Protein AF-A0A956HU90-F1 (afdb_monomer_lite)

Foldseek 3Di:
DVVVVLVQQLVLVCQFFVLCNDDDPQLSVLLVVLLVVLVVCLPPPDDFDDDDFDDFVKWKKWKWKWKFFQPPFTFIAIFIAMKIKDWAAAPDADWDQDPQAIDHCQLDPQRHVVSVCVVCVVLAPAAFATKIKIAGHDDSHAGAGQWMKIFTPRDPPDQAGQWIKIFGAARRSRTQDIFIGRGQPRWDWAQQCGDNGNPDDSRWTKTWHFDADPVRRHTAKTKIFTHNDGVDDGRMIMIMGIDTDRDNTDHDSSNSSLLSSLVRLLLCVLVVHDDDPVSVVSVVSNLPSPDGPGGSVDDPVPPPDPPPPPDPPVVVVVVVVND

Secondary structure (DSSP, 8-state):
-HHHHHHHHHHHHHHHSTT-----HHHHHHHHHHHHHHHHHTT----PPP------SSEEEEEEEEEEE-SSS-EEEEEEEEEEEEEPPSSS---EEETTEEE-GGGSS--SHHHHHHHTTTT--S---EEEEEE--BBTTB---SEEEEEEESSSS-SS-SEEEEEEB-TT--B---EEESSTT--EEEE--S-SSTT--TTSEEEEEEEEPTTSSSEEEEEEEEESSTTPPPSEEEEEEEEEES--TT--HHHHHHHHHHHHHHHHHHTT----HHHHHHHHHHHHHS--SS-TTS-TTTS--S-TTS---TTHHHHHH--

Radius of gyration: 20.09 Å; chains: 1; bounding box: 50×45×54 Å

pLDDT: mean 85.44, std 17.42, range [30.81, 98.75]

Structure (mmCIF, N/CA/C/O backbone):
data_AF-A0A956HU90-F1
#
_entry.id   AF-A0A956HU90-F1
#
loop_
_atom_site.group_PDB
_atom_site.id
_atom_site.type_symbol
_atom_site.label_atom_id
_atom_site.label_alt_id
_atom_site.label_comp_id
_atom_site.label_asym_id
_atom_site.label_entity_id
_atom_site.label_seq_id
_atom_site.pdbx_PDB_ins_code
_atom_site.Cartn_x
_atom_site.Cartn_y
_atom_site.Cartn_z
_atom_site.occupancy
_atom_site.B_iso_or_equiv
_atom_site.auth_seq_id
_atom_site.auth_comp_id
_atom_site.auth_asym_id
_atom_site.auth_atom_id
_atom_site.pdbx_PDB_model_num
ATOM 1 N N . MET A 1 1 ? -0.646 22.280 -27.143 1.00 51.09 1 MET A N 1
ATOM 2 C CA . MET A 1 1 ? 0.261 21.115 -27.011 1.00 51.09 1 MET A CA 1
ATOM 3 C C . MET A 1 1 ? 0.150 20.433 -25.645 1.00 51.09 1 MET A C 1
ATOM 5 O O . MET A 1 1 ? 0.162 19.216 -25.616 1.00 51.09 1 MET A O 1
ATOM 9 N N . ILE A 1 2 ? -0.068 21.176 -24.552 1.00 53.09 2 ILE A N 1
ATOM 10 C CA . ILE A 1 2 ? -0.151 20.663 -23.165 1.00 53.09 2 ILE A CA 1
ATOM 11 C C . ILE A 1 2 ? -1.232 19.575 -22.912 1.00 53.09 2 ILE A C 1
ATOM 13 O O . ILE A 1 2 ? -0.913 18.595 -22.243 1.00 53.09 2 ILE A O 1
ATOM 17 N N . PRO A 1 3 ? -2.464 19.640 -23.470 1.00 62.38 3 PRO A N 1
ATOM 18 C CA . PRO A 1 3 ? -3.511 18.658 -23.139 1.00 62.38 3 PRO A CA 1
ATOM 19 C C . PRO A 1 3 ? -3.206 17.224 -23.596 1.00 62.38 3 PRO A C 1
ATOM 21 O O . PRO A 1 3 ? -3.572 16.271 -22.920 1.00 62.38 3 PRO A O 1
ATOM 24 N N . ARG A 1 4 ? -2.502 17.061 -24.728 1.00 63.72 4 ARG A N 1
ATOM 25 C CA . ARG A 1 4 ? -2.156 15.734 -25.268 1.00 63.72 4 ARG A CA 1
ATOM 26 C C . ARG A 1 4 ? -1.119 15.008 -24.408 1.00 63.72 4 ARG A C 1
ATOM 28 O O . ARG A 1 4 ? -1.148 13.787 -24.343 1.00 63.72 4 ARG A O 1
ATOM 35 N N . ASN A 1 5 ? -0.241 15.754 -23.739 1.00 76.12 5 ASN A N 1
ATOM 36 C CA . ASN A 1 5 ? 0.813 15.174 -22.909 1.00 76.12 5 ASN A CA 1
ATOM 37 C C . ASN A 1 5 ? 0.267 14.696 -21.557 1.00 76.12 5 ASN A C 1
ATOM 39 O O . ASN A 1 5 ? 0.677 13.641 -21.088 1.00 76.12 5 ASN A O 1
ATOM 43 N N . ARG A 1 6 ? -0.695 15.424 -20.964 1.00 81.94 6 ARG A N 1
ATOM 44 C CA . ARG A 1 6 ? -1.363 14.997 -19.721 1.00 81.94 6 ARG A CA 1
ATOM 45 C C . ARG A 1 6 ? -2.183 13.727 -19.914 1.00 81.94 6 ARG A C 1
ATOM 47 O O . ARG A 1 6 ? -2.087 12.821 -19.098 1.00 81.94 6 ARG A O 1
ATOM 54 N N . GLU A 1 7 ? -2.929 13.640 -21.013 1.00 83.88 7 GLU A N 1
ATOM 55 C CA . GLU A 1 7 ? -3.696 12.435 -21.341 1.00 83.88 7 GLU A CA 1
ATOM 56 C C . GLU A 1 7 ? -2.779 11.220 -21.537 1.00 83.88 7 GLU A C 1
ATOM 58 O O . GLU A 1 7 ? -3.018 10.166 -20.956 1.00 83.88 7 GLU A O 1
ATOM 63 N N . ALA A 1 8 ? -1.681 11.377 -22.285 1.00 83.00 8 ALA A N 1
ATOM 64 C CA . ALA A 1 8 ? -0.712 10.300 -22.482 1.00 83.00 8 ALA A CA 1
ATOM 65 C C . ALA A 1 8 ? -0.064 9.839 -21.163 1.00 83.00 8 ALA A C 1
ATOM 67 O O . ALA A 1 8 ? 0.135 8.643 -20.964 1.00 83.00 8 ALA A O 1
ATOM 68 N N . LEU A 1 9 ? 0.237 10.770 -20.251 1.00 85.44 9 LEU A N 1
ATOM 69 C CA . LEU A 1 9 ? 0.799 10.443 -18.940 1.00 85.44 9 LEU A CA 1
ATOM 70 C C . LEU A 1 9 ? -0.217 9.750 -18.021 1.00 85.44 9 LEU A C 1
ATOM 72 O O . LEU A 1 9 ? 0.130 8.793 -17.334 1.00 85.44 9 LEU A O 1
ATOM 76 N N . SER A 1 10 ? -1.474 10.194 -18.045 1.00 87.56 10 SER A N 1
ATOM 77 C CA . SER A 1 10 ? -2.569 9.533 -17.331 1.00 87.56 10 SER A CA 1
ATOM 78 C C . SER A 1 10 ? -2.752 8.095 -17.813 1.00 87.56 10 SER A C 1
ATOM 80 O O . SER A 1 10 ? -2.766 7.165 -17.009 1.00 87.56 10 SER A O 1
ATOM 82 N N . GLN A 1 11 ? -2.780 7.887 -19.134 1.00 87.06 11 GLN A N 1
ATOM 83 C CA . GLN A 1 11 ? -2.861 6.555 -19.735 1.00 87.06 11 GLN A CA 1
ATOM 84 C C . GLN A 1 11 ? -1.663 5.674 -19.366 1.00 87.06 11 GLN A C 1
ATOM 86 O O . GLN A 1 11 ? -1.855 4.497 -19.061 1.00 87.06 11 GLN A O 1
ATOM 91 N N . LEU A 1 12 ? -0.448 6.235 -19.351 1.00 90.00 12 LEU A N 1
ATOM 92 C CA . LEU A 1 12 ? 0.758 5.541 -18.897 1.00 90.00 12 LEU A CA 1
ATOM 93 C C . LEU A 1 12 ? 0.590 5.058 -17.455 1.00 90.00 12 LEU A C 1
ATOM 95 O O . LEU A 1 12 ? 0.725 3.867 -17.190 1.00 90.00 12 LEU A O 1
ATOM 99 N N . LEU A 1 13 ? 0.252 5.952 -16.523 1.00 87.81 13 LEU A N 1
ATOM 100 C CA . LEU A 1 13 ? 0.126 5.586 -15.113 1.00 87.81 13 LEU A CA 1
ATOM 101 C C . LEU A 1 13 ? -1.021 4.598 -14.876 1.00 87.81 13 LEU A C 1
ATOM 103 O O . LEU A 1 13 ? -0.851 3.658 -14.106 1.00 87.81 13 LEU A O 1
ATOM 107 N N . ALA A 1 14 ? -2.145 4.744 -15.579 1.00 88.75 14 ALA A N 1
ATOM 108 C CA . ALA A 1 14 ? -3.257 3.802 -15.504 1.00 88.75 14 ALA A CA 1
ATOM 109 C C . ALA A 1 14 ? -2.899 2.413 -16.064 1.00 88.75 14 ALA A C 1
ATOM 111 O O . ALA A 1 14 ? -3.436 1.410 -15.603 1.00 88.75 14 ALA A O 1
ATOM 112 N N . ARG A 1 15 ? -1.991 2.309 -17.043 1.00 86.94 15 ARG A N 1
ATOM 113 C CA . ARG A 1 15 ? -1.480 1.011 -17.522 1.00 86.94 15 ARG A CA 1
ATOM 114 C C . ARG A 1 15 ? -0.494 0.388 -16.540 1.00 86.94 15 ARG A C 1
ATOM 116 O O . ARG A 1 15 ? -0.579 -0.814 -16.280 1.00 86.94 15 ARG A O 1
ATOM 123 N N . THR A 1 16 ? 0.404 1.198 -15.985 1.00 85.31 16 THR A N 1
ATOM 124 C CA . THR A 1 16 ? 1.402 0.762 -15.000 1.00 85.31 16 THR A CA 1
ATOM 125 C C . THR A 1 16 ? 0.746 0.323 -13.689 1.00 85.31 16 THR A C 1
ATOM 127 O O . THR A 1 16 ? 1.132 -0.700 -13.116 1.00 85.31 16 THR A O 1
ATOM 130 N N . PHE A 1 17 ? -0.291 1.050 -13.263 1.00 88.94 17 PHE A N 1
ATOM 131 C CA . PHE A 1 17 ? -1.094 0.820 -12.061 1.00 88.94 17 PHE A CA 1
ATOM 132 C C . PHE A 1 17 ? -2.575 0.627 -12.449 1.00 88.94 17 PHE A C 1
ATOM 134 O O . PHE A 1 17 ? -3.381 1.552 -12.332 1.00 88.94 17 PHE A O 1
ATOM 141 N N . PRO A 1 18 ? -2.971 -0.580 -12.912 1.00 84.44 18 PRO A N 1
ATOM 142 C CA . PRO A 1 18 ? -4.294 -0.852 -13.497 1.00 84.44 18 PRO A CA 1
ATOM 143 C C . PRO A 1 18 ? -5.496 -0.583 -12.591 1.00 84.44 18 PRO A C 1
ATOM 145 O O . PRO A 1 18 ? -6.632 -0.502 -13.072 1.00 84.44 18 PRO A O 1
ATOM 148 N N . HIS A 1 19 ? -5.264 -0.487 -11.283 1.00 81.69 19 HIS A N 1
ATOM 149 C CA . HIS A 1 19 ? -6.297 -0.179 -10.305 1.00 81.69 19 HIS A CA 1
ATOM 150 C C . HIS A 1 19 ? -6.612 1.329 -10.233 1.00 81.69 19 HIS A C 1
ATOM 152 O O . HIS A 1 19 ? -7.697 1.728 -9.809 1.00 81.69 19 HIS A O 1
ATOM 158 N N . SER A 1 20 ? -5.733 2.173 -10.777 1.00 81.00 20 SER A N 1
ATOM 159 C CA . SER A 1 20 ? -5.842 3.630 -10.798 1.00 81.00 20 SER A CA 1
ATOM 160 C C . SER A 1 20 ? -6.328 4.194 -12.125 1.00 81.00 20 SER A C 1
ATOM 162 O O . SER A 1 20 ? -5.597 4.851 -12.854 1.00 81.00 20 SER A O 1
ATOM 164 N N . ARG A 1 21 ? -7.615 3.982 -12.425 1.00 74.06 21 ARG A N 1
ATOM 165 C CA . ARG A 1 21 ? -8.221 4.432 -13.696 1.00 74.06 21 ARG A CA 1
ATOM 166 C C . ARG A 1 21 ? -8.426 5.944 -13.815 1.00 74.06 21 ARG A C 1
ATOM 168 O O . ARG A 1 21 ? -8.383 6.476 -14.916 1.00 74.06 21 ARG A O 1
ATOM 175 N N . GLU A 1 22 ? -8.661 6.615 -12.694 1.00 80.94 22 GLU A N 1
ATOM 176 C CA . GLU A 1 22 ? -8.866 8.066 -12.630 1.00 80.94 22 GLU A CA 1
ATOM 177 C C . GLU A 1 22 ? -7.707 8.705 -11.871 1.00 80.94 22 GLU A C 1
ATOM 179 O O . GLU A 1 22 ? -7.591 8.526 -10.658 1.00 80.94 22 GLU A O 1
ATOM 184 N N . ILE A 1 23 ? -6.821 9.387 -12.590 1.00 84.38 23 ILE A N 1
ATOM 185 C CA . ILE A 1 23 ? -5.666 10.076 -12.014 1.00 84.38 23 ILE A CA 1
ATOM 186 C C . ILE A 1 23 ? -5.907 11.566 -12.192 1.00 84.38 23 ILE A C 1
ATOM 188 O O . ILE A 1 23 ? -6.100 12.037 -13.316 1.00 84.38 23 ILE A O 1
ATOM 192 N N . ASP A 1 24 ? -5.959 12.298 -11.083 1.00 86.25 24 ASP A N 1
ATOM 193 C CA . ASP A 1 24 ? -6.233 13.725 -11.125 1.00 86.25 24 ASP A CA 1
ATOM 194 C C . ASP A 1 24 ? -5.038 14.523 -11.671 1.00 86.25 24 ASP A C 1
ATOM 196 O O . ASP A 1 24 ? -3.895 14.062 -11.741 1.00 86.25 24 ASP A O 1
ATOM 200 N N . GLY A 1 25 ? -5.319 15.752 -12.109 1.00 85.81 25 GLY A N 1
ATOM 201 C CA . GLY A 1 25 ? -4.316 16.606 -12.737 1.00 85.81 25 GLY A CA 1
ATOM 202 C C . GLY A 1 25 ? -3.156 16.982 -11.815 1.00 85.81 25 GLY A C 1
ATOM 203 O O . GLY A 1 25 ? -2.050 17.172 -12.313 1.00 85.81 25 GLY A O 1
ATOM 204 N N . ALA A 1 26 ? -3.383 17.067 -10.503 1.00 86.12 26 ALA A N 1
ATOM 205 C CA . ALA A 1 26 ? -2.350 17.447 -9.550 1.00 86.12 26 ALA A CA 1
ATOM 206 C C . ALA A 1 26 ? -1.395 16.278 -9.269 1.00 86.12 26 ALA A C 1
ATOM 208 O O . ALA A 1 26 ? -0.183 16.492 -9.235 1.00 86.12 26 ALA A O 1
ATOM 209 N N . THR A 1 27 ? -1.898 15.040 -9.205 1.00 85.38 27 THR A N 1
ATOM 210 C CA . THR A 1 27 ? -1.049 13.841 -9.204 1.00 85.38 27 THR A CA 1
ATOM 211 C C . THR A 1 27 ? -0.166 13.770 -10.446 1.00 85.38 27 THR A C 1
ATOM 213 O O . THR A 1 27 ? 1.027 13.483 -10.335 1.00 85.38 27 THR A O 1
ATOM 216 N N . LEU A 1 28 ? -0.721 14.066 -11.628 1.00 87.75 28 LEU A N 1
ATOM 217 C CA . LEU A 1 28 ? 0.051 14.091 -12.875 1.00 87.75 28 LEU A CA 1
ATOM 218 C C . LEU A 1 28 ? 1.142 15.162 -12.856 1.00 87.75 28 LEU A C 1
ATOM 220 O O . LEU A 1 28 ? 2.275 14.877 -13.237 1.00 87.75 28 LEU A O 1
ATOM 224 N N . ASP A 1 29 ? 0.814 16.374 -12.410 1.00 86.62 29 ASP A N 1
ATOM 225 C CA . ASP A 1 29 ? 1.778 17.473 -12.325 1.00 86.62 29 ASP A CA 1
ATOM 226 C C . ASP A 1 29 ? 2.905 17.136 -11.336 1.00 86.62 29 ASP A C 1
ATOM 228 O O . ASP A 1 29 ? 4.080 17.229 -11.688 1.00 86.62 29 ASP A O 1
ATOM 232 N N . ALA A 1 30 ? 2.565 16.611 -10.155 1.00 85.75 30 ALA A N 1
ATOM 233 C CA . ALA A 1 30 ? 3.549 16.156 -9.179 1.00 85.75 30 ALA A CA 1
ATOM 234 C C . ALA A 1 30 ? 4.439 15.027 -9.730 1.00 85.75 30 ALA A C 1
ATOM 236 O O . ALA A 1 30 ? 5.642 15.010 -9.475 1.00 85.75 30 ALA A O 1
ATOM 237 N N . PHE A 1 31 ? 3.880 14.093 -10.508 1.00 87.00 31 PHE A N 1
ATOM 238 C CA . PHE A 1 31 ? 4.661 13.037 -11.152 1.00 87.00 31 PHE A CA 1
ATOM 239 C C . PHE A 1 31 ? 5.672 13.607 -12.155 1.00 87.00 31 PHE A C 1
ATOM 241 O O . PHE A 1 31 ? 6.827 13.181 -12.166 1.00 87.00 31 PHE A O 1
ATOM 248 N N . VAL A 1 32 ? 5.269 14.585 -12.974 1.00 86.88 32 VAL A N 1
ATOM 249 C CA . VAL A 1 32 ? 6.180 15.274 -13.906 1.00 86.88 32 VAL A CA 1
ATOM 250 C C . VAL A 1 32 ? 7.291 15.987 -13.143 1.00 86.88 32 VAL A C 1
ATOM 252 O O . VAL A 1 32 ? 8.461 15.816 -13.485 1.00 86.88 32 VAL A O 1
ATOM 255 N N . ASP A 1 33 ? 6.950 16.728 -12.090 1.00 86.00 33 ASP A N 1
ATOM 256 C CA . ASP A 1 33 ? 7.934 17.411 -11.249 1.00 86.00 33 ASP A CA 1
ATOM 257 C C . ASP A 1 33 ? 8.912 16.413 -10.615 1.00 86.00 33 ASP A C 1
ATOM 259 O O . ASP A 1 33 ? 10.122 16.641 -10.601 1.00 86.00 33 ASP A O 1
ATOM 263 N N . GLY A 1 34 ? 8.407 15.267 -10.148 1.00 84.56 34 GLY A N 1
ATOM 264 C CA . GLY A 1 34 ? 9.217 14.175 -9.617 1.00 84.56 34 GLY A CA 1
ATOM 265 C C . GLY A 1 34 ? 10.156 13.562 -10.660 1.00 84.56 34 GLY A C 1
ATOM 266 O O . GLY A 1 34 ? 11.318 13.309 -10.348 1.00 84.56 34 GLY A O 1
ATOM 267 N N . LEU A 1 35 ? 9.698 13.384 -11.903 1.00 84.75 35 LEU A N 1
ATOM 268 C CA . LEU A 1 35 ? 10.515 12.883 -13.012 1.00 84.75 35 LEU A CA 1
ATOM 269 C C . LEU A 1 35 ? 11.649 13.860 -13.368 1.00 84.75 35 LEU A C 1
ATOM 271 O O . LEU A 1 35 ? 12.803 13.449 -13.482 1.00 84.75 35 LEU A O 1
ATOM 275 N N . LEU A 1 36 ? 11.344 15.158 -13.466 1.00 84.19 36 LEU A N 1
ATOM 276 C CA . LEU A 1 36 ? 12.339 16.211 -13.712 1.00 84.19 36 LEU A CA 1
ATOM 277 C C . LEU A 1 36 ? 13.335 16.341 -12.547 1.00 84.19 36 LEU A C 1
ATOM 279 O O . LEU A 1 36 ? 14.538 16.551 -12.741 1.00 84.19 36 LEU A O 1
ATOM 283 N N . ALA A 1 37 ? 12.851 16.185 -11.314 1.00 81.75 37 ALA A N 1
ATOM 284 C CA . ALA A 1 37 ? 13.691 16.198 -10.126 1.00 81.75 37 ALA A CA 1
ATOM 285 C C . ALA A 1 37 ? 14.583 14.954 -10.031 1.00 81.75 37 ALA A C 1
ATOM 287 O O . ALA A 1 37 ? 15.710 15.083 -9.562 1.00 81.75 37 ALA A O 1
ATOM 288 N N . ALA A 1 38 ? 14.133 13.775 -10.471 1.00 74.88 38 ALA A N 1
ATOM 289 C CA . ALA A 1 38 ? 14.953 12.562 -10.496 1.00 74.88 38 ALA A CA 1
ATOM 290 C C . ALA A 1 38 ? 16.169 12.726 -11.426 1.00 74.88 38 ALA A C 1
ATOM 292 O O . ALA A 1 38 ? 17.285 12.370 -11.047 1.00 74.88 38 ALA A O 1
ATOM 293 N N . GLU A 1 39 ? 15.982 13.366 -12.586 1.00 65.06 39 GLU A N 1
ATOM 294 C CA . GLU A 1 39 ? 17.079 13.724 -13.498 1.00 65.06 39 GLU A CA 1
ATOM 295 C C . GLU A 1 39 ? 18.075 14.704 -12.846 1.00 65.06 39 GLU A C 1
ATOM 297 O O . GLU A 1 39 ? 19.289 14.612 -13.042 1.00 65.06 39 GLU A O 1
ATOM 302 N N . THR A 1 40 ? 17.567 15.624 -12.021 1.00 63.84 40 THR A N 1
ATOM 303 C CA . THR A 1 40 ? 18.372 16.661 -11.358 1.00 63.84 40 THR A CA 1
ATOM 304 C C . THR A 1 40 ? 19.088 16.142 -10.101 1.00 63.84 40 THR A C 1
ATOM 306 O O . THR A 1 40 ? 20.258 16.450 -9.893 1.00 63.84 40 THR A O 1
ATOM 309 N N . ARG A 1 41 ? 18.448 15.297 -9.281 1.00 62.91 41 ARG A N 1
ATOM 310 C CA . ARG A 1 41 ? 19.052 14.675 -8.082 1.00 62.91 41 ARG A CA 1
ATOM 311 C C . ARG A 1 41 ? 20.136 13.655 -8.426 1.00 62.91 41 ARG A C 1
ATOM 313 O O . ARG A 1 41 ? 21.067 13.484 -7.648 1.00 62.91 41 ARG A O 1
ATOM 320 N N . ALA A 1 42 ? 20.077 13.041 -9.611 1.00 52.06 42 ALA A N 1
ATOM 321 C CA . ALA A 1 42 ? 21.200 12.275 -10.156 1.00 52.06 42 ALA A CA 1
ATOM 322 C C . ALA A 1 42 ? 22.462 13.143 -10.379 1.00 52.06 42 ALA A C 1
ATOM 324 O O . ALA A 1 42 ? 23.551 12.603 -10.569 1.00 52.06 42 ALA A O 1
ATOM 325 N N . ARG A 1 43 ? 22.333 14.480 -10.347 1.00 45.28 43 ARG A N 1
ATOM 326 C CA . ARG A 1 43 ? 23.435 15.442 -10.490 1.00 45.28 43 ARG A CA 1
ATOM 327 C C . ARG A 1 43 ? 23.823 16.155 -9.191 1.00 45.28 43 ARG A C 1
ATOM 329 O O . ARG A 1 43 ? 24.995 16.489 -9.057 1.00 45.28 43 ARG A O 1
ATOM 336 N N . GLU A 1 44 ? 22.921 16.350 -8.230 1.00 41.66 44 GLU A N 1
ATOM 337 C CA . GLU A 1 44 ? 23.223 17.031 -6.959 1.00 41.66 44 GLU A CA 1
ATOM 338 C C . GLU A 1 44 ? 22.429 16.431 -5.784 1.00 41.66 44 GLU A C 1
ATOM 340 O O . GLU A 1 44 ? 21.221 16.215 -5.878 1.00 41.66 44 GLU A O 1
ATOM 345 N N . SER A 1 45 ? 23.110 16.169 -4.660 1.00 34.56 45 SER A N 1
ATOM 346 C CA . SER A 1 45 ? 22.504 15.610 -3.442 1.00 34.56 45 SER A CA 1
ATOM 347 C C . SER A 1 45 ? 22.143 16.699 -2.417 1.00 34.56 45 SER A C 1
ATOM 349 O O . SER A 1 45 ? 22.775 17.751 -2.358 1.00 34.56 45 SER A O 1
ATOM 351 N N . ALA A 1 46 ? 21.087 16.431 -1.645 1.00 38.75 46 ALA A N 1
ATOM 352 C CA . ALA A 1 46 ? 20.093 17.388 -1.150 1.00 38.75 46 ALA A CA 1
ATOM 353 C C . ALA A 1 46 ? 20.392 18.106 0.186 1.00 38.75 46 ALA A C 1
ATOM 355 O O . ALA A 1 46 ? 21.142 17.622 1.031 1.00 38.75 46 ALA A O 1
ATOM 356 N N . VAL A 1 47 ? 19.680 19.222 0.410 1.00 30.81 47 VAL A N 1
ATOM 357 C CA . VAL A 1 47 ? 19.509 19.895 1.713 1.00 30.81 47 VAL A CA 1
ATOM 358 C C . VAL A 1 47 ? 18.036 19.801 2.125 1.00 30.81 47 VAL A C 1
ATOM 360 O O . VAL A 1 47 ? 17.156 20.153 1.341 1.00 30.81 47 VAL A O 1
ATOM 363 N N . ALA A 1 48 ? 17.768 19.340 3.349 1.00 34.66 48 ALA A N 1
ATOM 364 C CA . ALA A 1 48 ? 16.432 19.281 3.945 1.00 34.66 48 ALA A CA 1
ATOM 365 C C . ALA A 1 48 ? 16.175 20.494 4.857 1.00 34.66 48 ALA A C 1
ATOM 367 O O . ALA A 1 48 ? 17.083 20.968 5.542 1.00 34.66 48 ALA A O 1
ATOM 368 N N . ALA A 1 49 ? 14.934 20.984 4.865 1.00 33.88 49 ALA A N 1
ATOM 369 C CA . ALA A 1 49 ? 14.470 22.040 5.760 1.00 33.88 49 ALA A CA 1
ATOM 370 C C . ALA A 1 49 ? 13.774 21.434 6.988 1.00 33.88 49 ALA A C 1
ATOM 372 O O . ALA A 1 49 ? 12.969 20.517 6.850 1.00 33.88 49 ALA A O 1
ATOM 373 N N . ALA A 1 50 ? 14.081 21.976 8.167 1.00 31.58 50 ALA A N 1
ATOM 374 C CA . ALA A 1 50 ? 13.483 21.593 9.442 1.00 31.58 50 ALA A CA 1
ATOM 375 C C . ALA A 1 50 ? 12.177 22.362 9.700 1.00 31.58 50 ALA A C 1
ATOM 377 O O . ALA A 1 50 ? 12.099 23.563 9.426 1.00 31.58 50 ALA A O 1
ATOM 378 N N . VAL A 1 51 ? 11.183 21.688 10.281 1.00 42.31 51 VAL A N 1
ATOM 379 C CA . VAL A 1 51 ? 9.948 22.291 10.805 1.00 42.31 51 VAL A CA 1
ATOM 380 C C . VAL A 1 51 ? 9.742 21.808 12.244 1.00 42.31 51 VAL A C 1
ATOM 382 O O . VAL A 1 51 ? 10.214 20.744 12.624 1.00 42.31 51 VAL A O 1
ATOM 385 N N . GLN A 1 52 ? 9.131 22.659 13.068 1.00 38.50 52 GLN A N 1
ATOM 386 C CA . GLN A 1 52 ? 8.995 22.489 14.515 1.00 38.50 52 GLN A CA 1
ATOM 387 C C . GLN A 1 52 ? 8.012 21.381 14.910 1.00 38.50 52 GLN A C 1
ATOM 389 O O . GLN A 1 52 ? 6.947 21.251 14.311 1.00 38.50 52 GLN A O 1
ATOM 394 N N . GLU A 1 53 ? 8.355 20.676 15.993 1.00 42.06 53 GLU A N 1
ATOM 395 C CA . GLU A 1 53 ? 7.499 19.720 16.700 1.00 42.06 53 GLU A CA 1
ATOM 396 C C . GLU A 1 53 ? 6.174 20.373 17.122 1.00 42.06 53 GLU A C 1
ATOM 398 O O . GLU A 1 53 ? 6.147 21.352 17.875 1.00 42.06 53 GLU A O 1
ATOM 403 N N . GLN A 1 54 ? 5.066 19.808 16.657 1.00 50.62 54 GLN A N 1
ATOM 404 C CA . GLN A 1 54 ? 3.738 20.047 17.205 1.00 50.62 54 GLN A CA 1
ATOM 405 C C . GLN A 1 54 ? 3.201 18.718 17.741 1.00 50.62 54 GLN A C 1
ATOM 407 O O . GLN A 1 54 ? 3.350 17.669 17.118 1.00 50.62 54 GLN A O 1
ATOM 412 N N . ASP A 1 55 ? 2.595 18.756 18.926 1.00 57.22 55 ASP A N 1
ATOM 413 C CA . ASP A 1 55 ? 1.890 17.603 19.479 1.00 57.22 55 ASP A CA 1
ATOM 414 C C . ASP A 1 55 ? 0.533 17.489 18.778 1.00 57.22 55 ASP A C 1
ATOM 416 O O . ASP A 1 55 ? -0.350 18.333 18.945 1.00 57.22 55 ASP A O 1
ATOM 420 N N . HIS A 1 56 ? 0.406 16.488 17.915 1.00 62.09 56 HIS A N 1
ATOM 421 C CA . HIS A 1 56 ? -0.719 16.358 16.997 1.00 62.09 56 HIS A CA 1
ATOM 422 C C . HIS A 1 56 ? -1.747 15.305 17.428 1.00 62.09 56 HIS A C 1
ATOM 424 O O . HIS A 1 56 ? -2.683 15.040 16.679 1.00 62.09 56 HIS A O 1
ATOM 430 N N . GLY A 1 57 ? -1.572 14.655 18.586 1.00 83.25 57 GLY A N 1
ATOM 431 C CA . GLY A 1 57 ? -2.481 13.605 19.072 1.00 83.25 57 GLY A CA 1
ATOM 432 C C . GLY A 1 57 ? -2.541 12.332 18.208 1.00 83.25 57 GLY A C 1
ATOM 433 O O . GLY A 1 57 ? -3.264 11.397 18.546 1.00 83.25 57 GLY A O 1
ATOM 434 N N . HIS A 1 58 ? -1.775 12.274 17.115 1.00 91.88 58 HIS A N 1
ATOM 435 C CA . HIS A 1 58 ? -1.664 11.135 16.212 1.00 91.88 58 HIS A CA 1
ATOM 436 C C . HIS A 1 58 ? -0.311 10.450 16.372 1.00 91.88 58 HIS A C 1
ATOM 438 O O . HIS A 1 58 ? 0.724 11.110 16.452 1.00 91.88 58 HIS A O 1
ATOM 444 N N . GLN A 1 59 ? -0.311 9.119 16.336 1.00 94.69 59 GLN A N 1
ATOM 445 C CA . GLN A 1 59 ? 0.926 8.355 16.246 1.00 94.69 59 GLN A CA 1
ATOM 446 C C . GLN A 1 59 ? 1.359 8.244 14.784 1.00 94.69 59 GLN A C 1
ATOM 448 O O . GLN A 1 59 ? 0.585 7.805 13.927 1.00 94.69 59 GLN A O 1
ATOM 453 N N . LEU A 1 60 ? 2.598 8.644 14.515 1.00 95.31 60 LEU A N 1
ATOM 454 C CA . LEU A 1 60 ? 3.194 8.643 13.187 1.00 95.31 60 LEU A CA 1
ATOM 455 C C . LEU A 1 60 ? 4.203 7.507 13.059 1.00 95.31 60 LEU A C 1
ATOM 457 O O . LEU A 1 60 ? 4.883 7.144 14.019 1.00 95.31 60 LEU A O 1
ATOM 461 N N . PHE A 1 61 ? 4.316 6.984 11.845 1.00 95.69 61 PHE A N 1
ATOM 462 C CA . PHE A 1 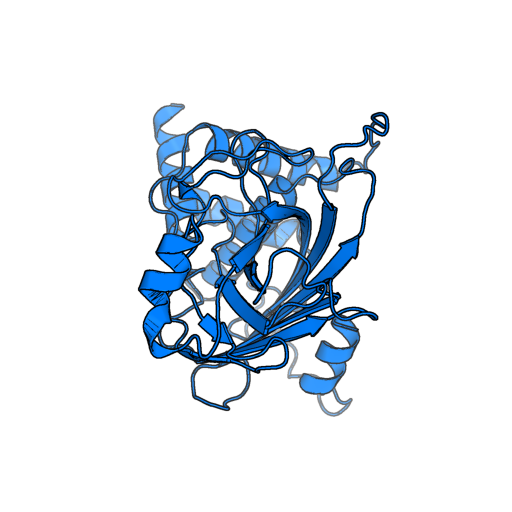61 ? 5.245 5.930 11.485 1.00 95.69 61 PHE A CA 1
ATOM 463 C C . PHE A 1 61 ? 6.032 6.340 10.245 1.00 95.69 61 PHE A C 1
ATOM 465 O O . PHE A 1 61 ? 5.451 6.766 9.245 1.00 95.69 61 PHE A O 1
ATOM 472 N N . LEU A 1 62 ? 7.343 6.142 10.276 1.00 94.56 62 LEU A N 1
ATOM 473 C CA . LEU A 1 62 ? 8.142 6.008 9.072 1.00 94.56 62 LEU A CA 1
ATOM 474 C C . LEU A 1 62 ? 8.026 4.562 8.596 1.00 94.56 62 LEU A C 1
ATOM 476 O O . LEU A 1 62 ? 8.397 3.633 9.313 1.00 94.56 62 LEU A O 1
ATOM 480 N N . MET A 1 63 ? 7.492 4.374 7.394 1.00 94.31 63 MET A N 1
ATOM 481 C CA . MET A 1 63 ? 7.376 3.068 6.764 1.00 94.31 63 MET A CA 1
ATOM 482 C C . MET A 1 63 ? 8.442 2.915 5.682 1.00 94.31 63 MET A C 1
ATOM 484 O O . MET A 1 63 ? 8.445 3.659 4.700 1.00 94.31 63 MET A O 1
ATOM 488 N N . ARG A 1 64 ? 9.311 1.913 5.831 1.00 93.81 64 ARG A N 1
ATOM 489 C CA . ARG A 1 64 ? 10.279 1.504 4.801 1.00 93.81 64 ARG A CA 1
ATOM 490 C C . ARG A 1 64 ? 9.814 0.210 4.159 1.00 93.81 64 ARG A C 1
ATOM 492 O O . ARG A 1 64 ? 9.865 -0.837 4.793 1.00 93.81 64 ARG A O 1
ATOM 499 N N . ALA A 1 65 ? 9.342 0.280 2.919 1.00 93.12 65 ALA A N 1
ATOM 500 C CA . ALA A 1 65 ? 8.753 -0.845 2.204 1.00 93.12 65 ALA A CA 1
ATOM 501 C C . ALA A 1 65 ? 9.658 -1.321 1.064 1.00 93.12 65 ALA A C 1
ATOM 503 O O . ALA A 1 65 ? 9.742 -0.687 0.011 1.00 93.12 65 ALA A O 1
ATOM 504 N N . THR A 1 66 ? 10.297 -2.470 1.261 1.00 93.94 66 THR A N 1
ATOM 505 C CA . THR A 1 66 ? 11.119 -3.141 0.257 1.00 93.94 66 THR A CA 1
ATOM 506 C C . THR A 1 66 ? 10.285 -4.123 -0.559 1.00 93.94 66 THR A C 1
ATOM 508 O O . THR A 1 66 ? 9.764 -5.120 -0.055 1.00 93.94 66 THR A O 1
ATOM 511 N N . HIS A 1 67 ? 10.197 -3.843 -1.852 1.00 93.19 67 HIS A N 1
ATOM 512 C CA . HIS A 1 67 ? 9.615 -4.670 -2.891 1.00 93.19 67 HIS A CA 1
ATOM 513 C C . HIS A 1 67 ? 10.709 -5.448 -3.615 1.00 93.19 67 HIS A C 1
ATOM 515 O O . HIS A 1 67 ? 11.645 -4.885 -4.180 1.00 93.19 67 HIS A O 1
ATOM 521 N N . ALA A 1 68 ? 10.550 -6.759 -3.634 1.00 92.81 68 ALA A N 1
ATOM 522 C CA . ALA A 1 68 ? 11.519 -7.714 -4.125 1.00 92.81 68 ALA A CA 1
ATOM 523 C C . ALA A 1 68 ? 10.847 -8.595 -5.179 1.00 92.81 68 ALA A C 1
ATOM 525 O O . ALA A 1 68 ? 9.931 -9.351 -4.864 1.00 92.81 68 ALA A O 1
ATOM 526 N N . ARG A 1 69 ? 11.283 -8.511 -6.436 1.00 91.38 69 ARG A N 1
ATOM 527 C CA . ARG A 1 69 ? 10.762 -9.314 -7.550 1.00 91.38 69 ARG A CA 1
ATOM 528 C C . ARG A 1 69 ? 11.855 -10.221 -8.096 1.00 91.38 69 ARG A C 1
ATOM 530 O O . ARG A 1 69 ? 12.993 -9.790 -8.239 1.00 91.38 69 ARG A O 1
ATOM 537 N N . ARG A 1 70 ? 11.484 -11.458 -8.432 1.00 88.75 70 ARG A N 1
ATOM 538 C CA . ARG A 1 70 ? 12.364 -12.459 -9.060 1.00 88.75 70 ARG A CA 1
ATOM 539 C C . ARG A 1 70 ? 12.024 -12.729 -10.525 1.00 88.75 70 ARG A C 1
ATOM 541 O O . ARG A 1 70 ? 12.891 -13.098 -11.301 1.00 88.75 70 ARG A O 1
ATOM 548 N N . THR A 1 71 ? 10.757 -12.585 -10.902 1.00 84.94 71 THR A N 1
ATOM 549 C CA . THR A 1 71 ? 10.275 -12.895 -12.254 1.00 84.94 71 THR A CA 1
ATOM 550 C C . THR A 1 71 ? 9.377 -11.757 -12.740 1.00 84.94 71 THR A C 1
ATOM 552 O O . THR A 1 71 ? 8.567 -11.251 -11.951 1.00 84.94 71 THR A O 1
ATOM 555 N N . PRO A 1 72 ? 9.486 -11.328 -14.011 1.00 85.44 72 PRO A N 1
ATOM 556 C CA . PRO A 1 72 ? 10.350 -11.865 -15.078 1.00 85.44 72 PRO A CA 1
ATOM 557 C C . PRO A 1 72 ? 11.824 -11.445 -14.990 1.00 85.44 72 PRO A C 1
ATOM 559 O O . PRO A 1 72 ? 12.664 -12.140 -15.541 1.00 85.44 72 PRO A O 1
ATOM 562 N N . ILE A 1 73 ? 12.125 -10.361 -14.274 1.00 87.88 73 ILE A N 1
ATOM 563 C CA . ILE A 1 73 ? 13.475 -9.818 -14.074 1.00 87.88 73 ILE A CA 1
ATOM 564 C C . ILE A 1 73 ? 13.683 -9.597 -12.577 1.00 87.88 73 ILE A C 1
ATOM 566 O O . ILE A 1 73 ? 12.754 -9.162 -11.879 1.00 87.88 73 ILE A O 1
ATOM 570 N N . THR A 1 74 ? 14.887 -9.887 -12.083 1.00 88.75 74 THR A N 1
ATOM 571 C CA . THR A 1 74 ? 15.219 -9.666 -10.673 1.00 88.75 74 THR A CA 1
ATOM 572 C C . THR A 1 74 ? 15.393 -8.174 -10.384 1.00 88.75 74 THR A C 1
ATOM 574 O O . THR A 1 74 ? 16.278 -7.515 -10.927 1.00 88.75 74 THR A O 1
ATOM 577 N N . SER A 1 75 ? 14.562 -7.626 -9.496 1.00 88.94 75 SER A N 1
ATOM 578 C CA . SER A 1 75 ? 14.599 -6.211 -9.113 1.00 88.94 75 SER A CA 1
ATOM 579 C C . SER A 1 75 ? 14.267 -6.038 -7.637 1.00 88.94 75 SER A C 1
ATOM 581 O O . SER A 1 75 ? 13.386 -6.713 -7.104 1.00 88.94 75 SER A O 1
ATOM 583 N N . VAL A 1 76 ? 14.937 -5.079 -7.001 1.00 90.56 76 VAL A N 1
ATOM 584 C CA . VAL A 1 76 ? 14.670 -4.655 -5.625 1.00 90.56 76 VAL A CA 1
ATOM 585 C C . VAL A 1 76 ? 14.453 -3.147 -5.617 1.00 90.56 76 VAL A C 1
ATOM 587 O O . VAL A 1 76 ? 15.142 -2.414 -6.323 1.00 90.56 76 VAL A O 1
ATOM 590 N N . PHE A 1 77 ? 13.463 -2.705 -4.854 1.00 90.00 77 PHE A N 1
ATOM 591 C CA . PHE A 1 77 ? 13.093 -1.306 -4.688 1.00 90.00 77 PHE A CA 1
ATOM 592 C C . PHE A 1 77 ? 12.635 -1.085 -3.252 1.00 90.00 77 PHE A C 1
ATOM 594 O O . PHE A 1 77 ? 11.784 -1.833 -2.781 1.00 90.00 77 PHE A O 1
ATOM 601 N N . THR A 1 78 ? 13.144 -0.056 -2.584 1.00 91.12 78 THR A N 1
ATOM 602 C CA . THR A 1 78 ? 12.686 0.328 -1.246 1.00 91.12 78 THR A CA 1
ATOM 603 C C . THR A 1 78 ? 12.090 1.720 -1.311 1.00 91.12 78 THR A C 1
ATOM 605 O O . THR A 1 78 ? 12.816 2.679 -1.545 1.00 91.12 78 THR A O 1
ATOM 608 N N . GLY A 1 79 ? 10.779 1.812 -1.097 1.00 89.56 79 GLY A N 1
ATOM 609 C CA . GLY A 1 79 ? 10.088 3.087 -0.930 1.00 89.56 79 GLY A CA 1
ATOM 610 C C . GLY A 1 79 ? 10.023 3.481 0.541 1.00 89.56 79 GLY A C 1
ATOM 611 O O . GLY A 1 79 ? 9.941 2.615 1.418 1.00 89.56 79 GLY A O 1
ATOM 612 N N . ILE A 1 80 ? 10.036 4.780 0.815 1.00 90.50 80 ILE A N 1
ATOM 613 C CA . ILE A 1 80 ? 9.936 5.347 2.156 1.00 90.50 80 ILE A CA 1
ATOM 614 C C . ILE A 1 80 ? 8.746 6.299 2.185 1.00 90.50 80 ILE A C 1
ATOM 616 O O . ILE A 1 80 ? 8.672 7.270 1.442 1.00 90.50 80 ILE A O 1
ATOM 620 N N . THR A 1 81 ? 7.798 6.048 3.077 1.00 91.06 81 THR A N 1
ATOM 621 C CA . THR A 1 81 ? 6.614 6.899 3.213 1.00 91.06 81 THR A CA 1
ATOM 622 C C . THR A 1 81 ? 6.249 7.075 4.672 1.00 91.06 81 THR A C 1
ATOM 624 O O . THR A 1 81 ? 6.634 6.273 5.523 1.00 91.06 81 THR A O 1
ATOM 627 N N . HIS A 1 82 ? 5.488 8.118 4.967 1.00 93.00 82 HIS A N 1
ATOM 628 C CA . HIS A 1 82 ? 4.879 8.260 6.276 1.00 93.00 82 HIS A CA 1
ATOM 629 C C . HIS A 1 82 ? 3.549 7.520 6.329 1.00 93.00 82 HIS A C 1
ATOM 631 O O . HIS A 1 82 ? 2.796 7.453 5.359 1.00 93.00 82 HIS A O 1
ATOM 637 N N . SER A 1 83 ? 3.258 6.958 7.491 1.00 95.12 83 SER A N 1
ATOM 638 C CA . SER A 1 83 ? 1.942 6.451 7.845 1.00 95.12 83 SER A CA 1
ATOM 639 C C . SER A 1 83 ? 1.505 7.065 9.165 1.00 95.12 83 SER A C 1
ATOM 641 O O . SER A 1 83 ? 2.320 7.483 9.982 1.00 95.12 83 SER A O 1
ATOM 643 N N . VAL A 1 84 ? 0.204 7.131 9.370 1.00 95.88 84 VAL A N 1
ATOM 644 C CA . VAL A 1 84 ? -0.424 7.667 10.567 1.00 95.88 84 VAL A CA 1
ATOM 645 C C . VAL A 1 84 ? -1.447 6.667 11.066 1.00 95.88 84 VAL A C 1
ATOM 647 O O . VAL A 1 84 ? -2.148 6.041 10.269 1.00 95.88 84 VAL A O 1
ATOM 650 N N . ARG A 1 85 ? -1.517 6.510 12.387 1.00 97.69 85 ARG A N 1
ATOM 651 C CA . ARG A 1 85 ? -2.617 5.816 13.044 1.00 97.69 85 ARG A CA 1
ATOM 652 C C . ARG A 1 85 ? -3.766 6.790 13.267 1.00 97.69 85 ARG A C 1
ATOM 654 O O . ARG A 1 85 ? -3.623 7.796 13.965 1.00 97.69 85 ARG A O 1
ATOM 661 N N . VAL A 1 86 ? -4.915 6.458 12.700 1.00 97.44 86 VAL A N 1
ATOM 662 C CA . VAL A 1 86 ? -6.168 7.189 12.880 1.00 97.44 86 VAL A CA 1
ATOM 663 C C . VAL A 1 86 ? -7.243 6.252 13.400 1.00 97.44 86 VAL A C 1
ATOM 665 O O . VAL A 1 86 ? -7.250 5.060 13.103 1.00 97.44 86 VAL A O 1
ATOM 668 N N . ARG A 1 87 ? -8.174 6.788 14.180 1.00 97.75 87 ARG A N 1
ATOM 669 C CA . ARG A 1 87 ? -9.359 6.050 14.606 1.00 97.75 87 ARG A CA 1
ATOM 670 C C . ARG A 1 87 ? -10.453 6.224 13.558 1.00 97.75 87 ARG A C 1
ATOM 672 O O . ARG A 1 87 ? -10.750 7.356 13.185 1.00 97.75 87 ARG A O 1
ATOM 679 N N . LEU A 1 88 ? -11.057 5.125 13.106 1.00 98.38 88 LEU A N 1
ATOM 680 C CA . LEU A 1 88 ? -12.190 5.216 12.188 1.00 98.38 88 LEU A CA 1
ATOM 681 C C . LEU A 1 88 ? -13.438 5.743 12.909 1.00 98.38 88 LEU A C 1
ATOM 683 O O . LEU A 1 88 ? -13.676 5.363 14.060 1.00 98.38 88 LEU A O 1
ATOM 687 N N . PRO A 1 89 ? -14.257 6.574 12.243 1.00 98.12 89 PRO A N 1
ATOM 688 C CA . PRO A 1 89 ? -15.556 6.961 12.771 1.00 98.12 89 PRO A CA 1
ATOM 689 C C . PRO A 1 89 ? -16.501 5.754 12.834 1.00 98.12 89 PRO A C 1
ATOM 691 O O . PRO A 1 89 ? -16.382 4.796 12.063 1.00 98.12 89 PRO A O 1
ATOM 694 N N . ASP A 1 90 ? -17.472 5.802 13.745 1.00 98.00 90 ASP A N 1
ATOM 695 C CA . ASP A 1 90 ? -18.329 4.645 14.016 1.00 98.00 90 ASP A CA 1
ATOM 696 C C . ASP A 1 90 ? -19.234 4.283 12.832 1.00 98.00 90 ASP A C 1
ATOM 698 O O . ASP A 1 90 ? -19.380 3.106 12.508 1.00 98.00 90 ASP A O 1
ATOM 702 N N . SER A 1 91 ? -19.852 5.275 12.183 1.00 97.25 91 SER A N 1
ATOM 703 C CA . SER A 1 91 ? -20.900 5.037 11.174 1.00 97.25 91 SER A CA 1
ATOM 704 C C . SER A 1 91 ? -20.908 6.016 10.003 1.00 97.25 91 SER A C 1
ATOM 706 O O . SER A 1 91 ? -21.181 5.592 8.882 1.00 97.25 91 SER A O 1
ATOM 708 N N . GLU A 1 92 ? -20.573 7.286 10.223 1.00 97.75 92 GLU A N 1
ATOM 709 C CA . GLU A 1 92 ? -20.484 8.288 9.160 1.00 97.75 92 GLU A CA 1
ATOM 710 C C . GLU A 1 92 ? -19.027 8.452 8.710 1.00 97.75 92 GLU A C 1
ATOM 712 O O . GLU A 1 92 ? -18.175 8.773 9.541 1.00 97.75 92 GLU A O 1
ATOM 717 N N . PRO A 1 93 ? -18.704 8.220 7.424 1.00 97.62 93 PRO A N 1
ATOM 718 C CA . PRO A 1 93 ? -17.362 8.465 6.916 1.00 97.62 93 PRO A CA 1
ATOM 719 C C . PRO A 1 93 ? -16.964 9.933 7.085 1.00 97.62 93 PRO A C 1
ATOM 721 O O . PRO A 1 93 ? -17.746 10.828 6.769 1.00 97.62 93 PRO A O 1
ATOM 724 N N . ALA A 1 94 ? -15.735 10.176 7.532 1.00 96.38 94 ALA A N 1
ATOM 725 C CA . ALA A 1 94 ? -15.212 11.517 7.756 1.00 96.38 94 ALA A CA 1
ATOM 726 C C . ALA A 1 94 ? -13.768 11.629 7.264 1.00 96.38 94 ALA A C 1
ATOM 728 O O . ALA A 1 94 ? -13.002 10.667 7.327 1.00 96.38 94 ALA A O 1
ATOM 729 N N . GLU A 1 95 ? -13.411 12.815 6.780 1.00 96.44 95 GLU A N 1
ATOM 730 C CA . GLU A 1 95 ? -12.019 13.175 6.524 1.00 96.44 95 GLU A CA 1
ATOM 731 C C . GLU A 1 95 ? -11.288 13.360 7.856 1.00 96.44 95 GLU A C 1
ATOM 733 O O . GLU A 1 95 ? -11.845 13.912 8.807 1.00 96.44 95 GLU A O 1
ATOM 738 N N . ILE A 1 96 ? -10.042 12.891 7.930 1.00 95.88 96 ILE A N 1
ATOM 739 C CA . ILE A 1 96 ? -9.216 12.999 9.136 1.00 95.88 96 ILE A CA 1
ATOM 740 C C . ILE A 1 96 ? -7.953 13.775 8.778 1.00 95.88 96 ILE A C 1
ATOM 742 O O . ILE A 1 96 ? -7.100 13.286 8.033 1.00 95.88 96 ILE A O 1
ATOM 746 N N . GLU A 1 97 ? -7.840 14.998 9.292 1.00 93.94 97 GLU A N 1
ATOM 747 C CA . GLU A 1 97 ? -6.633 15.813 9.158 1.00 93.94 97 GLU A CA 1
ATOM 748 C C . GLU A 1 97 ? -5.519 15.250 10.040 1.00 93.94 97 GLU A C 1
ATOM 750 O O . GLU A 1 97 ? -5.734 14.950 11.212 1.00 93.94 97 GLU A O 1
ATOM 755 N N . THR A 1 98 ? -4.318 15.107 9.482 1.00 93.12 98 THR A N 1
ATOM 756 C CA . THR A 1 98 ? -3.157 14.578 10.202 1.00 93.12 98 THR A CA 1
ATOM 757 C C . THR A 1 98 ? -1.892 15.367 9.850 1.00 93.12 98 THR A C 1
ATOM 759 O O . THR A 1 98 ? -1.860 16.078 8.841 1.00 93.12 98 THR A O 1
ATOM 762 N N . PRO A 1 99 ? -0.797 15.202 10.611 1.00 90.06 99 PRO A N 1
ATOM 763 C CA . PRO A 1 99 ? 0.480 15.874 10.327 1.00 90.06 99 PRO A CA 1
ATOM 764 C C . PRO A 1 99 ? 1.109 15.488 8.988 1.00 90.06 99 PRO A C 1
ATOM 766 O O . PRO A 1 99 ? 1.943 16.213 8.456 1.00 90.06 99 PRO A O 1
ATOM 769 N N . VAL A 1 100 ? 0.724 14.330 8.449 1.00 88.81 100 VAL A N 1
ATOM 770 C CA . VAL A 1 100 ? 1.260 13.762 7.204 1.00 88.81 100 VAL A CA 1
ATOM 771 C C . VAL A 1 100 ? 0.281 13.908 6.033 1.00 88.81 100 VAL A C 1
ATOM 773 O O . VAL A 1 100 ? 0.471 13.287 4.990 1.00 88.81 100 VAL A O 1
ATOM 776 N N . GLY A 1 101 ? -0.769 14.724 6.192 1.00 91.00 101 GLY A N 1
ATOM 777 C CA . GLY A 1 101 ? -1.802 14.970 5.185 1.00 91.00 101 GLY A CA 1
ATOM 778 C C . GLY A 1 101 ? -3.203 14.573 5.648 1.00 91.00 101 GLY A C 1
ATOM 779 O O . GLY A 1 101 ? -3.436 14.325 6.829 1.00 91.00 101 GLY A O 1
ATOM 780 N N . VAL A 1 102 ? -4.151 14.502 4.717 1.00 93.00 102 VAL A N 1
ATOM 781 C CA . VAL A 1 102 ? -5.550 14.148 5.022 1.00 93.00 102 VAL A CA 1
ATOM 782 C C . VAL A 1 102 ? -5.805 12.684 4.677 1.00 93.00 102 VAL A C 1
ATOM 784 O O . VAL A 1 102 ? -5.444 12.239 3.589 1.00 93.00 102 VAL A O 1
ATOM 787 N N . VAL A 1 103 ? -6.429 11.929 5.579 1.00 95.38 103 VAL A N 1
ATOM 788 C CA . VAL A 1 103 ? -6.965 10.595 5.274 1.00 95.38 103 VAL A CA 1
ATOM 789 C C . VAL A 1 103 ? -8.402 10.767 4.794 1.00 95.38 103 VAL A C 1
ATOM 791 O O . VAL A 1 103 ? -9.266 11.182 5.569 1.00 95.38 103 VAL A O 1
ATOM 794 N N . LEU A 1 104 ? -8.658 10.480 3.514 1.00 94.88 104 LEU A N 1
ATOM 795 C CA . LEU A 1 104 ? -9.999 10.577 2.941 1.00 94.88 104 LEU A CA 1
ATOM 796 C C . LEU A 1 104 ? -10.733 9.234 3.050 1.00 94.88 104 LEU A C 1
ATOM 798 O O . LEU A 1 104 ? -10.130 8.191 2.790 1.00 94.88 104 LEU A O 1
ATOM 802 N N . PRO A 1 105 ? -12.053 9.227 3.310 1.00 96.00 105 PRO A N 1
ATOM 803 C CA . PRO A 1 105 ? -12.857 8.010 3.234 1.00 96.00 105 PRO A CA 1
ATOM 804 C C . PRO A 1 105 ? -12.724 7.250 1.914 1.00 96.00 105 PRO A C 1
ATOM 806 O O . PRO A 1 105 ? -12.720 6.026 1.906 1.00 96.00 105 PRO A O 1
ATOM 809 N N . SER A 1 106 ? -12.585 7.971 0.798 1.00 93.38 106 SER A N 1
ATOM 810 C CA . SER A 1 106 ? -12.450 7.395 -0.544 1.00 93.38 106 SER A CA 1
ATOM 811 C C . SER A 1 106 ? -11.129 6.660 -0.786 1.00 93.38 106 SER A C 1
ATOM 813 O O . SER A 1 106 ? -10.985 6.010 -1.819 1.00 93.38 106 SER A O 1
ATOM 815 N N . ASP A 1 107 ? -10.162 6.772 0.127 1.00 93.88 107 ASP A N 1
ATOM 816 C CA . ASP A 1 107 ? -8.860 6.100 0.019 1.00 93.88 107 ASP A CA 1
ATOM 817 C C . ASP A 1 107 ? -8.892 4.657 0.534 1.00 93.88 107 ASP A C 1
ATOM 819 O O . ASP A 1 107 ? -7.882 3.954 0.471 1.00 93.88 107 ASP A O 1
ATOM 823 N N . HIS A 1 108 ? -10.051 4.227 1.033 1.00 97.06 108 HIS A N 1
ATOM 824 C CA . HIS A 1 108 ? -10.237 3.017 1.811 1.00 97.06 108 HIS A CA 1
ATOM 825 C C . HIS A 1 108 ? -11.538 2.314 1.405 1.00 97.06 108 HIS A C 1
ATOM 827 O O . HIS A 1 108 ? -12.563 2.953 1.173 1.00 97.06 108 HIS A O 1
ATOM 833 N N . LEU A 1 109 ? -11.515 0.982 1.320 1.00 97.69 109 LEU A N 1
ATOM 834 C CA . LEU A 1 109 ? -12.697 0.167 1.021 1.00 97.69 109 LEU A CA 1
ATOM 835 C C . LEU A 1 109 ? -13.679 0.158 2.196 1.00 97.69 109 LEU A C 1
ATOM 837 O O . LEU A 1 109 ? -14.877 -0.021 1.986 1.00 97.69 109 LEU A O 1
ATOM 841 N N . LEU A 1 110 ? -13.177 0.353 3.421 1.00 98.38 110 LEU A N 1
ATOM 842 C CA . LEU A 1 110 ? -13.962 0.381 4.653 1.00 98.38 110 LEU A CA 1
ATOM 843 C C . LEU A 1 110 ? -13.619 1.634 5.463 1.00 98.38 110 LEU A C 1
ATOM 845 O O . LEU A 1 110 ? -12.641 1.671 6.196 1.00 98.38 110 LEU A O 1
ATOM 849 N N . SER A 1 111 ? -14.441 2.674 5.363 1.00 97.81 111 SER A N 1
ATOM 850 C CA . SER A 1 111 ? -14.149 3.968 5.994 1.00 97.81 111 SER A CA 1
ATOM 851 C C . SER A 1 111 ? -14.737 4.145 7.401 1.00 97.81 111 SER A C 1
ATOM 853 O O . SER A 1 111 ? -14.595 5.220 7.980 1.00 97.81 111 SER A O 1
ATOM 855 N N . THR A 1 112 ? -15.446 3.147 7.946 1.00 98.75 112 THR A N 1
ATOM 856 C CA . THR A 1 112 ? -16.126 3.230 9.255 1.00 98.75 112 THR A CA 1
ATOM 857 C C . THR A 1 112 ? -16.096 1.898 10.006 1.00 98.75 112 THR A C 1
ATOM 859 O O . THR A 1 112 ? -15.972 0.830 9.400 1.00 98.75 112 THR A O 1
ATOM 862 N N . VAL A 1 113 ? -16.271 1.938 11.331 1.00 98.62 113 VAL A N 1
ATOM 863 C CA . VAL A 1 113 ? -16.398 0.724 12.161 1.00 98.62 113 VAL A CA 1
ATOM 864 C C . VAL A 1 113 ? -17.624 -0.100 11.748 1.00 98.62 113 VAL A C 1
ATOM 866 O O . VAL A 1 113 ? -17.550 -1.328 11.676 1.00 98.62 113 VAL A O 1
ATOM 869 N N . ALA A 1 114 ? -18.745 0.557 11.432 1.00 98.44 114 ALA A N 1
ATOM 870 C CA . ALA A 1 114 ? -19.952 -0.096 10.934 1.00 98.44 114 ALA A CA 1
ATOM 871 C C . ALA A 1 114 ? -19.701 -0.847 9.617 1.00 98.44 114 ALA A C 1
ATOM 873 O O . ALA A 1 114 ? -20.117 -1.998 9.507 1.00 98.44 114 ALA A O 1
ATOM 874 N N . ALA A 1 115 ? -18.967 -0.251 8.669 1.00 98.56 115 ALA A N 1
ATOM 875 C CA . ALA A 1 115 ? -18.617 -0.901 7.405 1.00 98.56 115 ALA A CA 1
ATOM 876 C C . ALA A 1 115 ? -17.731 -2.138 7.623 1.00 98.56 115 ALA A C 1
ATOM 878 O O . ALA A 1 115 ? -17.965 -3.180 7.013 1.00 98.56 115 ALA A O 1
ATOM 879 N N . VAL A 1 116 ? -16.756 -2.062 8.540 1.00 98.62 116 VAL A N 1
ATOM 880 C CA . VAL A 1 116 ? -15.931 -3.223 8.928 1.00 98.62 116 VAL A CA 1
ATOM 881 C C . VAL A 1 116 ? -16.795 -4.339 9.507 1.00 98.62 116 VAL A C 1
ATOM 883 O O . VAL A 1 116 ? -16.663 -5.496 9.105 1.00 98.62 116 VAL A O 1
ATOM 886 N N . ARG A 1 117 ? -17.701 -3.994 10.427 1.00 97.69 117 ARG A N 1
ATOM 887 C CA . ARG A 1 117 ? -18.604 -4.960 11.056 1.00 97.69 117 ARG A CA 1
ATOM 888 C C . ARG A 1 117 ? -19.531 -5.614 10.039 1.00 97.69 117 ARG A C 1
ATOM 890 O O . ARG A 1 117 ? -19.722 -6.818 10.111 1.00 97.69 117 ARG A O 1
ATOM 897 N N . GLU A 1 118 ? -20.099 -4.844 9.117 1.00 97.81 118 GLU A N 1
ATOM 898 C CA . GLU A 1 118 ? -20.981 -5.358 8.068 1.00 97.81 118 GLU A CA 1
ATOM 899 C C . GLU A 1 118 ? -20.232 -6.300 7.119 1.00 97.81 118 GLU A C 1
ATOM 901 O O . GLU A 1 118 ? -20.689 -7.413 6.870 1.00 97.81 118 GLU A O 1
ATOM 906 N N . HIS A 1 119 ? -19.052 -5.894 6.642 1.00 98.31 119 HIS A N 1
ATOM 907 C CA . HIS A 1 119 ? -18.280 -6.667 5.670 1.00 98.31 119 HIS A CA 1
ATOM 908 C C . HIS A 1 119 ? -17.736 -7.986 6.245 1.00 98.31 119 HIS A C 1
ATOM 910 O O . HIS A 1 119 ? -17.675 -8.993 5.541 1.00 98.31 119 HIS A O 1
ATOM 916 N N . PHE A 1 120 ? -17.343 -7.994 7.523 1.00 97.75 120 PHE A N 1
ATOM 917 C CA . PHE A 1 120 ? -16.710 -9.142 8.182 1.00 97.75 120 PHE A CA 1
ATOM 918 C C . PHE A 1 120 ? -17.561 -9.769 9.297 1.00 97.75 120 PHE A C 1
ATOM 920 O O . PHE A 1 120 ? -17.015 -10.489 10.135 1.00 97.75 120 PHE A O 1
ATOM 927 N N . ALA A 1 121 ? -18.879 -9.539 9.305 1.00 94.19 121 ALA A N 1
ATOM 928 C CA . ALA A 1 121 ? -19.790 -9.959 10.378 1.00 94.19 121 ALA A CA 1
ATOM 929 C C . ALA A 1 121 ? -19.616 -11.431 10.787 1.00 94.19 121 ALA A C 1
ATOM 931 O O . ALA A 1 121 ? -19.485 -11.734 11.969 1.00 94.19 121 ALA A O 1
ATOM 932 N N . ASP A 1 122 ? -19.537 -12.334 9.806 1.00 95.81 122 ASP A N 1
ATOM 933 C CA . ASP A 1 122 ? -19.435 -13.781 10.042 1.00 95.81 122 ASP A CA 1
ATOM 934 C C . ASP A 1 122 ? -18.024 -14.244 10.458 1.00 95.81 122 ASP A C 1
ATOM 936 O O . ASP A 1 122 ? -17.836 -15.392 10.862 1.00 95.81 122 ASP A O 1
ATOM 940 N N . ARG A 1 123 ? -17.011 -13.377 10.324 1.00 96.00 123 ARG A N 1
ATOM 941 C CA . ARG A 1 123 ? -15.597 -13.685 10.607 1.00 96.00 123 ARG A CA 1
ATOM 942 C C . ARG A 1 123 ? -15.114 -13.086 11.930 1.00 96.00 123 ARG A C 1
ATOM 944 O O . ARG A 1 123 ? -14.163 -13.608 12.509 1.00 96.00 123 ARG A O 1
ATOM 951 N N . ILE A 1 124 ? -15.753 -12.022 12.414 1.00 96.19 124 ILE A N 1
ATOM 952 C CA . ILE A 1 124 ? -15.441 -11.396 13.703 1.00 96.19 124 ILE A CA 1
ATOM 953 C C . ILE A 1 124 ? -16.163 -12.170 14.814 1.00 96.19 124 ILE A C 1
ATOM 955 O O . ILE A 1 124 ? -17.387 -12.171 14.898 1.00 96.19 124 ILE A O 1
ATOM 959 N N . THR A 1 125 ? -15.404 -12.836 15.683 1.00 90.44 125 THR A N 1
ATOM 960 C CA . THR A 1 125 ? -15.945 -13.735 16.720 1.00 90.44 125 THR A CA 1
ATOM 961 C C . THR A 1 125 ? -16.273 -13.046 18.050 1.00 90.44 125 THR A C 1
ATOM 963 O O . THR A 1 125 ? -16.926 -13.652 18.900 1.00 90.44 125 THR A O 1
ATOM 966 N N . GLY A 1 126 ? -15.836 -11.797 18.242 1.00 91.19 126 GLY A N 1
ATOM 967 C CA . GLY A 1 126 ? -15.989 -11.022 19.478 1.00 91.19 126 GLY A CA 1
ATOM 968 C C . GLY A 1 126 ? -16.655 -9.655 19.269 1.00 91.19 126 GLY A C 1
ATOM 969 O O . GLY A 1 126 ? -17.024 -9.304 18.146 1.00 91.19 126 GLY A O 1
ATOM 970 N N . PRO A 1 127 ? -16.835 -8.861 20.341 1.00 95.19 127 PRO A N 1
ATOM 971 C CA . PRO A 1 127 ? -17.277 -7.480 20.200 1.00 95.19 127 PRO A CA 1
ATOM 972 C C . PRO A 1 127 ? -16.260 -6.671 19.384 1.00 95.19 127 PRO A C 1
ATOM 974 O O . PRO A 1 127 ? -15.059 -6.917 19.436 1.00 95.19 127 PRO A O 1
ATOM 977 N N . LEU A 1 128 ? -16.749 -5.677 18.644 1.00 97.81 128 LEU A N 1
ATOM 978 C CA . LEU A 1 128 ? -15.916 -4.703 17.942 1.00 97.81 128 LEU A CA 1
ATOM 979 C C . LEU A 1 128 ? -16.308 -3.308 18.417 1.00 97.81 128 LEU A C 1
ATOM 981 O O . LEU A 1 128 ? -17.356 -2.805 18.003 1.00 97.81 128 LEU A O 1
ATOM 985 N N . ALA A 1 129 ? -15.490 -2.721 19.289 1.00 97.62 129 ALA A N 1
ATOM 986 C CA . ALA A 1 129 ? -15.715 -1.393 19.852 1.00 97.62 129 ALA A CA 1
ATOM 987 C C . ALA A 1 129 ? -15.123 -0.300 18.960 1.00 97.62 129 ALA A C 1
ATOM 989 O O . ALA A 1 129 ? -15.834 0.617 18.566 1.00 97.62 129 ALA A O 1
ATOM 990 N N . ARG A 1 130 ? -13.853 -0.449 18.565 1.00 97.94 130 ARG A N 1
ATOM 991 C CA . ARG A 1 130 ? -13.171 0.512 17.693 1.00 97.94 130 ARG A CA 1
ATOM 992 C C . ARG A 1 130 ? -12.279 -0.170 16.667 1.00 97.94 130 ARG A C 1
ATOM 994 O O . ARG A 1 130 ? -11.823 -1.297 16.867 1.00 97.94 130 ARG A O 1
ATOM 1001 N N . VAL A 1 131 ? -12.019 0.550 15.583 1.00 98.62 131 VAL A N 1
ATOM 1002 C CA . VAL A 1 131 ? -11.035 0.181 14.566 1.00 98.62 131 VAL A CA 1
ATOM 1003 C C . VAL A 1 131 ? -10.041 1.322 14.432 1.00 98.62 131 VAL A C 1
ATOM 1005 O O . VAL A 1 131 ? -10.430 2.477 14.248 1.00 98.62 131 VAL A O 1
ATOM 1008 N N . GLU A 1 132 ? -8.761 0.989 14.518 1.00 98.56 132 GLU A N 1
ATOM 1009 C CA . GLU A 1 132 ? -7.669 1.909 14.224 1.00 98.56 132 GLU A CA 1
ATOM 1010 C C . GLU A 1 132 ? -7.050 1.531 12.881 1.00 98.56 132 GLU A C 1
ATOM 1012 O O . GLU A 1 132 ? -6.835 0.358 12.587 1.00 98.56 132 GLU A O 1
ATOM 1017 N N . LEU A 1 133 ? -6.781 2.530 12.054 1.00 98.56 133 LEU A N 1
ATOM 1018 C CA . LEU A 1 133 ? -6.248 2.391 10.711 1.00 98.56 133 LEU A CA 1
ATOM 1019 C C . LEU A 1 133 ? -4.847 2.995 10.669 1.00 98.56 133 LEU A C 1
ATOM 1021 O O . LEU A 1 133 ? -4.668 4.161 11.013 1.00 98.56 133 LEU A O 1
ATOM 1025 N N . ILE A 1 134 ? -3.867 2.216 10.218 1.00 98.06 134 ILE A N 1
ATOM 1026 C CA . ILE A 1 134 ? -2.527 2.698 9.874 1.00 98.06 134 ILE A CA 1
ATOM 1027 C C . ILE A 1 134 ? -2.447 2.829 8.357 1.00 98.06 134 ILE A C 1
ATOM 1029 O O . ILE A 1 134 ? -2.566 1.841 7.630 1.00 98.06 134 ILE A O 1
ATOM 1033 N N . THR A 1 135 ? -2.271 4.062 7.888 1.00 97.12 135 THR A N 1
ATOM 1034 C CA . THR A 1 135 ? -2.374 4.431 6.470 1.00 97.12 135 THR A CA 1
ATOM 1035 C C . THR A 1 135 ? -1.503 5.645 6.151 1.00 97.12 135 THR A C 1
ATOM 1037 O O . THR A 1 135 ? -1.162 6.410 7.048 1.00 97.12 135 THR A O 1
ATOM 1040 N N . ALA A 1 136 ? -1.152 5.855 4.881 1.00 93.00 136 ALA A N 1
ATOM 1041 C CA . ALA A 1 136 ? -0.585 7.130 4.443 1.00 93.00 136 ALA A CA 1
ATOM 1042 C C . ALA A 1 136 ? -1.697 8.174 4.253 1.00 93.00 136 ALA A C 1
ATOM 1044 O O . ALA A 1 136 ? -2.739 7.866 3.668 1.00 93.00 136 ALA A O 1
ATOM 1045 N N . GLY A 1 137 ? -1.447 9.407 4.697 1.00 89.44 137 GLY A N 1
ATOM 1046 C CA . GLY A 1 137 ? -2.281 10.561 4.359 1.00 89.44 137 GLY A CA 1
ATOM 1047 C C . GLY A 1 137 ? -2.007 11.065 2.938 1.00 89.44 137 GLY A C 1
ATOM 1048 O O . GLY A 1 137 ? -0.956 10.790 2.351 1.00 89.44 137 GLY A O 1
ATOM 1049 N N . ARG A 1 138 ? -2.944 11.831 2.375 1.00 86.06 138 ARG A N 1
ATOM 1050 C CA . ARG A 1 138 ? -2.734 12.570 1.128 1.00 86.06 138 ARG A CA 1
ATOM 1051 C C . ARG A 1 138 ? -1.944 13.844 1.394 1.00 86.06 138 ARG A C 1
ATOM 1053 O O . ARG A 1 138 ? -2.469 14.801 1.964 1.00 86.06 138 ARG A O 1
ATOM 1060 N N . GLY A 1 139 ? -0.698 13.869 0.927 1.00 69.06 139 GLY A N 1
ATOM 1061 C CA . GLY A 1 139 ? 0.115 15.081 0.837 1.00 69.06 139 GLY A CA 1
ATOM 1062 C C . GLY A 1 139 ? -0.075 15.728 -0.533 1.00 69.06 139 GLY A C 1
ATOM 1063 O O . GLY A 1 139 ? 0.236 15.094 -1.539 1.00 69.06 139 GLY A O 1
ATOM 1064 N N . SER A 1 140 ? -0.638 16.943 -0.565 1.00 61.62 140 SER A N 1
ATOM 1065 C CA . SER A 1 140 ? -0.904 17.797 -1.746 1.00 61.62 140 SER A CA 1
ATOM 1066 C C . SER A 1 140 ? -1.670 17.193 -2.937 1.00 61.62 140 SER A C 1
ATOM 1068 O O . SER A 1 140 ? -2.000 17.958 -3.837 1.00 61.62 140 SER A O 1
ATOM 1070 N N . THR A 1 141 ? -1.953 15.880 -2.950 1.00 64.81 141 THR A N 1
ATOM 1071 C CA . THR A 1 141 ? -2.910 15.088 -3.771 1.00 64.81 141 THR A CA 1
ATOM 1072 C C . THR A 1 141 ? -2.527 13.603 -3.828 1.00 64.81 141 THR A C 1
ATOM 1074 O O . THR A 1 141 ? -3.389 12.766 -4.084 1.00 64.81 141 THR A O 1
ATOM 1077 N N . ASN A 1 142 ? -1.277 13.241 -3.522 1.00 77.31 142 ASN A N 1
ATOM 1078 C CA . ASN A 1 142 ? -0.770 11.879 -3.706 1.00 77.31 142 ASN A CA 1
ATOM 1079 C C . ASN A 1 142 ? -0.807 11.048 -2.425 1.00 77.31 142 ASN A C 1
ATOM 1081 O O . ASN A 1 142 ? -0.527 11.549 -1.336 1.00 77.31 142 ASN A O 1
ATOM 1085 N N . ARG A 1 143 ? -1.070 9.750 -2.590 1.00 85.56 143 ARG A N 1
ATOM 1086 C CA . ARG A 1 143 ? -1.013 8.739 -1.535 1.00 85.56 143 ARG A CA 1
ATOM 1087 C C . ARG A 1 143 ? -0.122 7.593 -2.004 1.00 85.56 143 ARG A C 1
ATOM 1089 O O . ARG A 1 143 ? -0.515 6.836 -2.874 1.00 85.56 143 ARG A O 1
ATOM 1096 N N . PHE A 1 144 ? 1.075 7.449 -1.446 1.00 85.12 144 PHE A N 1
ATOM 1097 C CA . PHE A 1 144 ? 1.917 6.275 -1.698 1.00 85.12 144 PHE A CA 1
ATOM 1098 C C . PHE A 1 144 ? 1.850 5.366 -0.471 1.00 85.12 144 PHE A C 1
ATOM 1100 O O . PHE A 1 144 ? 2.415 5.686 0.576 1.00 85.12 144 PHE A O 1
ATOM 1107 N N . SER A 1 145 ? 1.114 4.259 -0.583 1.00 85.69 145 SER A N 1
ATOM 1108 C CA . SER A 1 145 ? 0.929 3.291 0.501 1.00 85.69 145 SER A CA 1
ATOM 1109 C C . SER A 1 145 ? 0.805 1.876 -0.074 1.00 85.69 145 SER A C 1
ATOM 1111 O O . SER A 1 145 ? -0.241 1.542 -0.627 1.00 85.69 145 SER A O 1
ATOM 1113 N N . PRO A 1 146 ? 1.842 1.024 0.035 1.00 86.88 146 PRO A N 1
ATOM 1114 C CA . PRO A 1 146 ? 1.757 -0.367 -0.419 1.00 86.88 146 PRO A CA 1
ATOM 1115 C C . PRO A 1 146 ? 0.721 -1.201 0.352 1.00 86.88 146 PRO A C 1
ATOM 1117 O O . PRO A 1 146 ? 0.227 -2.201 -0.170 1.00 86.88 146 PRO A O 1
ATOM 1120 N N . MET A 1 147 ? 0.405 -0.824 1.594 1.00 94.25 147 MET A N 1
ATOM 1121 C CA . MET A 1 147 ? -0.541 -1.533 2.451 1.00 94.25 147 MET A CA 1
ATOM 1122 C C . MET A 1 147 ? -1.105 -0.597 3.517 1.00 94.25 147 MET A C 1
ATOM 1124 O O . MET A 1 147 ? -0.353 0.134 4.161 1.00 94.25 147 MET A O 1
ATOM 1128 N N . SER A 1 148 ? -2.411 -0.682 3.751 1.00 97.62 148 SER A N 1
ATOM 1129 C CA . SER A 1 148 ? -3.062 -0.158 4.956 1.00 97.62 148 SER A CA 1
ATOM 1130 C C . SER A 1 148 ? -3.451 -1.291 5.891 1.00 97.62 148 SER A C 1
ATOM 1132 O O . SER A 1 148 ? -3.788 -2.389 5.442 1.00 97.62 148 SER A O 1
ATOM 1134 N N . LEU A 1 149 ? -3.374 -1.031 7.193 1.00 98.44 149 LEU A N 1
ATOM 1135 C CA . LEU A 1 149 ? -3.658 -2.017 8.231 1.00 98.44 149 LEU A CA 1
ATOM 1136 C C . LEU A 1 149 ? -4.791 -1.516 9.114 1.00 98.44 149 LEU A C 1
ATOM 1138 O O . LEU A 1 149 ? -4.671 -0.448 9.709 1.00 98.44 149 LEU A O 1
ATOM 1142 N N . TYR A 1 150 ? -5.854 -2.303 9.229 1.00 98.75 150 TYR A N 1
ATOM 1143 C CA . TYR A 1 150 ? -6.927 -2.057 10.186 1.00 98.75 150 TYR A CA 1
ATOM 1144 C C . TYR A 1 150 ? -6.726 -2.978 11.376 1.00 98.75 150 TYR A C 1
ATOM 1146 O O . TYR A 1 150 ? -6.608 -4.189 11.209 1.00 98.75 150 TYR A O 1
ATOM 1154 N N . PHE A 1 151 ? -6.740 -2.415 12.570 1.00 98.62 151 PHE A N 1
ATOM 1155 C CA . PHE A 1 151 ? -6.635 -3.122 13.832 1.00 98.6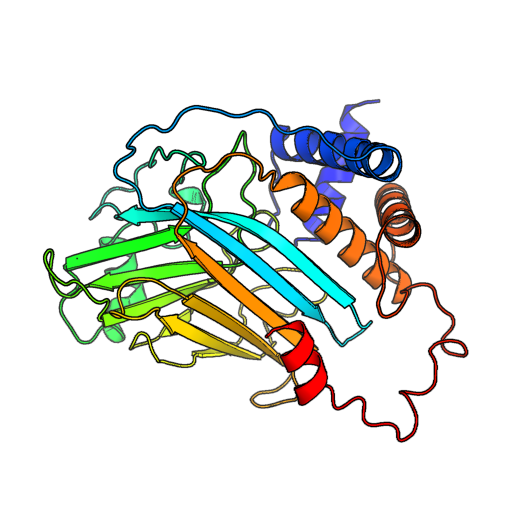2 151 PHE A CA 1
ATOM 1156 C C . PHE A 1 151 ? -7.962 -2.991 14.572 1.00 98.62 151 PHE A C 1
ATOM 1158 O O . PHE A 1 151 ? -8.408 -1.882 14.868 1.00 98.62 151 PHE A O 1
ATOM 1165 N N . GLY A 1 152 ? -8.627 -4.120 14.816 1.00 98.38 152 GLY A N 1
ATOM 1166 C CA . GLY A 1 152 ? -9.905 -4.161 15.524 1.00 98.38 152 GLY A CA 1
ATOM 1167 C C . GLY A 1 152 ? -9.721 -4.421 17.012 1.00 98.38 152 GLY A C 1
ATOM 1168 O O . GLY A 1 152 ? -8.943 -5.295 17.389 1.00 98.38 152 GLY A O 1
ATOM 1169 N N . TYR A 1 153 ? -10.460 -3.698 17.851 1.00 98.50 153 TYR A N 1
ATOM 1170 C CA . TYR A 1 153 ? -10.357 -3.770 19.309 1.00 98.50 153 TYR A CA 1
ATOM 1171 C C . TYR A 1 153 ? -11.702 -4.139 19.939 1.00 98.50 153 TYR A C 1
ATOM 1173 O O . TYR A 1 153 ? -12.747 -3.586 19.586 1.00 98.50 153 TYR A O 1
ATOM 1181 N N . GLU A 1 154 ? -11.665 -5.040 20.919 1.00 97.38 154 GLU A N 1
ATOM 1182 C CA . GLU A 1 154 ? -12.857 -5.515 21.636 1.00 97.38 154 GLU A CA 1
ATOM 1183 C C . GLU A 1 154 ? -13.484 -4.478 22.578 1.00 97.38 154 GLU A C 1
ATOM 1185 O O . GLU A 1 154 ? -14.676 -4.561 22.875 1.00 97.38 154 GLU A O 1
ATOM 1190 N N . SER A 1 155 ? -12.707 -3.495 23.043 1.00 97.62 155 SER A N 1
ATOM 1191 C CA . SER A 1 155 ? -13.167 -2.410 23.921 1.00 97.62 155 SER A CA 1
ATOM 1192 C C . SER A 1 155 ? -12.467 -1.088 23.605 1.00 97.62 155 SER A C 1
ATOM 1194 O O . SER A 1 155 ? -11.467 -1.048 22.886 1.00 97.62 155 SER A O 1
ATOM 1196 N N . GLU A 1 156 ? -12.988 0.005 24.155 1.00 96.44 156 GLU A N 1
ATOM 1197 C CA . GLU A 1 156 ? -12.420 1.351 24.022 1.00 96.44 156 GLU A CA 1
ATOM 1198 C C . GLU A 1 156 ? -11.090 1.516 24.762 1.00 96.44 156 GLU A C 1
ATOM 1200 O O . GLU A 1 156 ? -10.261 2.341 24.393 1.00 96.44 156 GLU A O 1
ATOM 1205 N N . GLU A 1 157 ? -10.849 0.686 25.771 1.00 96.56 157 GLU A N 1
ATOM 1206 C CA . GLU A 1 157 ? -9.661 0.733 26.615 1.00 96.56 157 GLU A CA 1
ATOM 1207 C C . GLU A 1 157 ? -8.639 -0.351 26.250 1.00 96.56 157 GLU A C 1
ATOM 1209 O O . GLU A 1 157 ? -7.516 -0.344 26.766 1.00 96.56 157 GLU A O 1
ATOM 1214 N N . ALA A 1 158 ? -9.002 -1.283 25.357 1.00 95.88 158 ALA A N 1
ATOM 1215 C CA . ALA A 1 158 ? -8.110 -2.344 24.906 1.00 95.88 158 ALA A CA 1
ATOM 1216 C C . ALA A 1 158 ? -6.817 -1.752 24.335 1.00 95.88 158 ALA A C 1
ATOM 1218 O O . ALA A 1 158 ? -6.843 -0.877 23.466 1.00 95.88 158 ALA A O 1
ATOM 1219 N N . GLN A 1 159 ? -5.688 -2.247 24.839 1.00 94.38 159 GLN A N 1
ATOM 1220 C CA . GLN A 1 159 ? -4.355 -1.824 24.404 1.00 94.38 159 GLN A CA 1
ATOM 1221 C C . GLN A 1 159 ? -3.874 -2.622 23.189 1.00 94.38 159 GLN A C 1
ATOM 1223 O O . GLN A 1 159 ? -3.115 -2.110 22.375 1.00 94.38 159 GLN A O 1
ATOM 1228 N N . GLN A 1 160 ? -4.338 -3.864 23.044 1.00 96.25 160 GLN A N 1
ATOM 1229 C CA . GLN A 1 160 ? -3.949 -4.759 21.957 1.00 96.25 160 GLN A CA 1
ATOM 1230 C C . GLN A 1 160 ? -5.132 -5.017 21.020 1.00 96.25 160 GLN A C 1
ATOM 1232 O O . GLN A 1 160 ? -6.264 -5.131 21.506 1.00 96.25 160 GLN A O 1
ATOM 1237 N N . PRO A 1 161 ? -4.890 -5.129 19.703 1.00 97.62 161 PRO A N 1
ATOM 1238 C CA . PRO A 1 161 ? -5.931 -5.512 18.770 1.00 97.62 161 PRO A CA 1
ATOM 1239 C C . PRO A 1 161 ? -6.242 -7.006 18.849 1.00 97.62 161 PRO A C 1
ATOM 1241 O O . PRO A 1 161 ? -5.350 -7.834 19.032 1.00 97.62 161 PRO A O 1
ATOM 1244 N N . SER A 1 162 ? -7.508 -7.347 18.628 1.00 97.38 162 SER A N 1
ATOM 1245 C CA . SER A 1 162 ? -7.980 -8.732 18.557 1.00 97.38 162 SER A CA 1
ATOM 1246 C C . SER A 1 162 ? -7.830 -9.327 17.159 1.00 97.38 162 SER A C 1
ATOM 1248 O O . SER A 1 162 ? -7.627 -10.528 17.031 1.00 97.38 162 SER A O 1
ATOM 1250 N N . PHE A 1 163 ? -7.897 -8.505 16.108 1.00 98.19 163 PHE A N 1
ATOM 1251 C CA . PHE A 1 163 ? -7.757 -8.940 14.716 1.00 98.19 163 PHE A CA 1
ATOM 1252 C C . PHE A 1 163 ? -7.078 -7.871 13.856 1.00 98.19 163 PHE A C 1
ATOM 1254 O O . PHE A 1 163 ? -6.939 -6.714 14.268 1.00 98.19 163 PHE A O 1
ATOM 1261 N N . VAL A 1 164 ? -6.692 -8.257 12.638 1.00 98.44 164 VAL A N 1
ATOM 1262 C CA . VAL A 1 164 ? -6.094 -7.357 11.646 1.00 98.44 164 VAL A CA 1
ATOM 1263 C C . VAL A 1 164 ? -6.722 -7.551 10.264 1.00 98.44 164 VAL A C 1
ATOM 1265 O O . VAL A 1 164 ? -7.008 -8.676 9.853 1.00 98.44 164 VAL A O 1
ATOM 1268 N N . ILE A 1 165 ? -6.931 -6.459 9.527 1.00 98.62 165 ILE A N 1
ATOM 1269 C CA . ILE A 1 165 ? -7.291 -6.486 8.104 1.00 98.62 165 ILE A CA 1
ATOM 1270 C C . ILE A 1 165 ? -6.171 -5.832 7.303 1.00 98.62 165 ILE A C 1
ATOM 1272 O O . ILE A 1 165 ? -5.697 -4.748 7.643 1.00 98.62 165 ILE A O 1
ATOM 1276 N N . TYR A 1 166 ? -5.778 -6.496 6.225 1.00 98.19 166 TYR A N 1
ATOM 1277 C CA . TYR A 1 166 ? -4.796 -6.028 5.261 1.00 98.19 166 TYR A CA 1
ATOM 1278 C C . TYR A 1 166 ? -5.524 -5.476 4.043 1.00 98.19 166 TYR A C 1
ATOM 1280 O O . TYR A 1 166 ? -6.258 -6.208 3.377 1.00 98.19 166 TYR A O 1
ATOM 1288 N N . GLU A 1 167 ? -5.291 -4.209 3.731 1.00 98.06 167 GLU A N 1
ATOM 1289 C CA . GLU A 1 167 ? -5.799 -3.567 2.526 1.00 98.06 167 GLU A CA 1
ATOM 1290 C C . GLU A 1 167 ? -4.623 -3.171 1.637 1.00 98.06 167 GLU A C 1
ATOM 1292 O O . GLU A 1 167 ? -4.014 -2.111 1.832 1.00 98.06 167 GLU A O 1
ATOM 1297 N N . PRO A 1 168 ? -4.235 -4.030 0.683 1.00 95.56 168 PRO A N 1
ATOM 1298 C CA . PRO A 1 168 ? -3.214 -3.653 -0.267 1.00 95.56 168 PRO A CA 1
ATOM 1299 C C . PRO A 1 168 ? -3.724 -2.572 -1.220 1.00 95.56 168 PRO A C 1
ATOM 1301 O O . PRO A 1 168 ? -4.891 -2.573 -1.628 1.00 95.56 168 PRO A O 1
ATOM 1304 N N . GLY A 1 169 ? -2.806 -1.708 -1.641 1.00 92.38 169 GLY A N 1
ATOM 1305 C CA . GLY A 1 169 ? -3.045 -0.729 -2.692 1.00 92.38 169 GLY A CA 1
ATOM 1306 C C . GLY A 1 169 ? -2.109 -0.897 -3.882 1.00 92.38 169 GLY A C 1
ATOM 1307 O O . GLY A 1 169 ? -1.174 -1.701 -3.867 1.00 92.38 169 GLY A O 1
ATOM 1308 N N . ASP A 1 170 ? -2.363 -0.129 -4.936 1.00 91.44 170 ASP A N 1
ATOM 1309 C CA . ASP A 1 170 ? -1.340 0.150 -5.943 1.00 91.44 170 ASP A CA 1
ATOM 1310 C C . ASP A 1 170 ? -0.385 1.270 -5.478 1.00 91.44 170 ASP A C 1
ATOM 1312 O O . ASP A 1 170 ? -0.510 1.812 -4.378 1.00 91.44 170 ASP A O 1
ATOM 1316 N N . ALA A 1 171 ? 0.602 1.629 -6.304 1.00 88.75 171 ALA A N 1
ATOM 1317 C CA . ALA A 1 171 ? 1.568 2.674 -5.949 1.00 88.75 171 ALA A CA 1
ATOM 1318 C C . ALA A 1 171 ? 0.934 4.070 -5.802 1.00 88.75 171 ALA A C 1
ATOM 1320 O O . ALA A 1 171 ? 1.520 4.944 -5.173 1.00 88.75 171 ALA A O 1
ATOM 1321 N N . LEU A 1 172 ? -0.259 4.282 -6.361 1.00 87.44 172 LEU A N 1
ATOM 1322 C CA . LEU A 1 172 ? -1.035 5.514 -6.214 1.00 87.44 172 LEU A CA 1
ATOM 1323 C C . LEU A 1 172 ? -1.953 5.471 -4.984 1.00 87.44 172 LEU A C 1
ATOM 1325 O O . LEU A 1 172 ? -2.764 6.377 -4.783 1.00 87.44 172 LEU A O 1
ATOM 1329 N N . GLY A 1 173 ? -1.828 4.423 -4.164 1.00 88.44 173 GLY A N 1
ATOM 1330 C CA . GLY A 1 173 ? -2.577 4.278 -2.931 1.00 88.44 173 GLY A CA 1
ATOM 1331 C C . GLY A 1 173 ? -4.059 4.052 -3.190 1.00 88.44 173 GLY A C 1
ATOM 1332 O O . GLY A 1 173 ? -4.875 4.448 -2.363 1.00 88.44 173 GLY A O 1
ATOM 1333 N N . LYS A 1 174 ? -4.449 3.444 -4.313 1.00 91.19 174 LYS A N 1
ATOM 1334 C CA . LYS A 1 174 ? -5.834 2.992 -4.471 1.00 91.19 174 LYS A CA 1
ATOM 1335 C C . LYS A 1 174 ? -5.999 1.593 -3.894 1.00 91.19 174 LYS A C 1
ATOM 1337 O O . LYS A 1 174 ? -5.268 0.698 -4.325 1.00 91.19 174 LYS A O 1
ATOM 1342 N N . PRO A 1 175 ? -6.926 1.389 -2.945 1.00 94.56 175 PRO A N 1
ATOM 1343 C CA . PRO A 1 175 ? -7.105 0.099 -2.294 1.00 94.56 175 PRO A CA 1
ATOM 1344 C C . PRO A 1 175 ? -7.749 -0.895 -3.263 1.00 94.56 175 PRO A C 1
ATOM 1346 O O . PRO A 1 175 ? -8.628 -0.511 -4.031 1.00 94.56 175 PRO A O 1
ATOM 1349 N N . GLY A 1 176 ? -7.312 -2.158 -3.241 1.00 94.25 176 GLY A N 1
ATOM 1350 C CA . GLY A 1 176 ? -7.765 -3.151 -4.226 1.00 94.25 176 GLY A CA 1
ATOM 1351 C C . GLY A 1 176 ? -8.375 -4.436 -3.685 1.00 94.25 176 GLY A C 1
ATOM 1352 O O . GLY A 1 176 ? -9.129 -5.088 -4.405 1.00 94.25 176 GLY A O 1
ATOM 1353 N N . ALA A 1 177 ? -8.072 -4.814 -2.447 1.00 96.88 177 ALA A N 1
ATOM 1354 C CA . ALA A 1 177 ? -8.603 -6.018 -1.815 1.00 96.88 177 ALA A CA 1
ATOM 1355 C C . ALA A 1 177 ? -8.638 -5.848 -0.292 1.00 96.88 177 ALA A C 1
ATOM 1357 O O . ALA A 1 177 ? -8.065 -4.900 0.240 1.00 96.88 177 ALA A O 1
ATOM 1358 N N . LEU A 1 178 ? -9.278 -6.788 0.403 1.00 98.12 178 LEU A N 1
ATOM 1359 C CA . LEU A 1 178 ? -9.248 -6.892 1.858 1.00 98.12 178 LEU A CA 1
ATOM 1360 C C . LEU A 1 178 ? -8.965 -8.339 2.246 1.00 98.12 178 LEU A C 1
ATOM 1362 O O . LEU A 1 178 ? -9.663 -9.244 1.791 1.00 98.12 178 LEU A O 1
ATOM 1366 N N . TYR A 1 179 ? -7.992 -8.548 3.126 1.00 98.00 179 TYR A N 1
ATOM 1367 C CA . TYR A 1 179 ? -7.717 -9.858 3.711 1.00 98.00 179 TYR A CA 1
ATOM 1368 C C . TYR A 1 179 ? -7.838 -9.774 5.221 1.00 98.00 179 TYR A C 1
ATOM 1370 O O . TYR A 1 179 ? -7.242 -8.897 5.840 1.00 98.00 179 TYR A O 1
ATOM 1378 N N . PHE A 1 180 ? -8.586 -10.689 5.823 1.00 97.94 180 PHE A N 1
ATOM 1379 C CA . PHE A 1 180 ? -8.859 -10.662 7.256 1.00 97.94 180 PHE A CA 1
ATOM 1380 C C . PHE A 1 180 ? -8.078 -11.758 7.981 1.00 97.94 180 PHE A C 1
ATOM 1382 O O . PHE A 1 180 ? -8.270 -12.951 7.727 1.00 97.94 180 PHE A O 1
ATOM 1389 N N . GLY A 1 181 ? -7.220 -11.338 8.907 1.00 97.38 181 GLY A N 1
ATOM 1390 C CA . GLY A 1 181 ? -6.581 -12.194 9.895 1.00 97.38 181 GLY A CA 1
ATOM 1391 C C . GLY A 1 181 ? -7.417 -12.215 11.169 1.00 97.38 181 GLY A C 1
ATOM 1392 O O . GLY A 1 181 ? -7.562 -11.185 11.820 1.00 97.38 181 GLY A O 1
ATOM 1393 N N . ALA A 1 182 ? -7.956 -13.385 11.527 1.00 95.94 182 ALA A N 1
ATOM 1394 C CA . ALA A 1 182 ? -8.821 -13.554 12.702 1.00 95.94 182 ALA A CA 1
ATOM 1395 C C . ALA A 1 182 ? -8.128 -13.200 14.025 1.00 95.94 182 ALA A C 1
ATOM 1397 O O . ALA A 1 182 ? -8.793 -12.900 15.010 1.00 95.94 182 ALA A O 1
ATOM 1398 N N . THR A 1 183 ? -6.800 -13.228 14.016 1.00 96.25 183 THR A N 1
ATOM 1399 C CA . THR A 1 183 ? -5.912 -12.753 15.071 1.00 96.25 183 THR A CA 1
ATOM 1400 C C . THR A 1 183 ? -4.772 -11.951 14.446 1.00 96.25 183 THR A C 1
ATOM 1402 O O . THR A 1 183 ? -4.475 -12.099 13.258 1.00 96.25 183 THR A O 1
ATOM 1405 N N . VAL A 1 184 ? -4.093 -11.115 15.233 1.00 95.69 184 VAL A N 1
ATOM 1406 C CA . VAL A 1 184 ? -2.962 -10.295 14.750 1.00 95.69 184 VAL A CA 1
ATOM 1407 C C . VAL A 1 184 ? -1.748 -11.116 14.290 1.00 95.69 184 VAL A C 1
ATOM 1409 O O . VAL A 1 184 ? -0.950 -10.633 13.494 1.00 95.69 184 VAL A O 1
ATOM 1412 N N . ASP A 1 185 ? -1.612 -12.357 14.760 1.00 94.06 185 ASP A N 1
ATOM 1413 C CA . ASP A 1 185 ? -0.572 -13.316 14.371 1.00 94.06 185 ASP A CA 1
ATOM 1414 C C . ASP A 1 185 ? -0.996 -14.244 13.218 1.00 94.06 185 ASP A C 1
ATOM 1416 O O . ASP A 1 185 ? -0.202 -15.074 12.764 1.00 94.06 185 ASP A O 1
ATOM 1420 N N . THR A 1 186 ? -2.227 -14.101 12.712 1.00 95.50 186 THR A N 1
ATOM 1421 C CA . THR A 1 186 ? -2.708 -14.890 11.576 1.00 95.50 186 THR A CA 1
ATOM 1422 C C . THR A 1 186 ? -1.862 -14.608 10.334 1.00 95.50 186 THR A C 1
ATOM 1424 O O . THR A 1 186 ? -1.714 -13.467 9.896 1.00 95.50 186 THR A O 1
ATOM 1427 N N . VAL A 1 187 ? -1.360 -15.676 9.712 1.00 96.38 187 VAL A N 1
ATOM 1428 C CA . VAL A 1 187 ? -0.787 -15.620 8.365 1.00 96.38 187 VAL A CA 1
ATOM 1429 C C . VAL A 1 187 ? -1.916 -15.807 7.361 1.00 96.38 187 VAL A C 1
ATOM 1431 O O . VAL A 1 187 ? -2.536 -16.870 7.318 1.00 96.38 187 VAL A O 1
ATOM 1434 N N . ILE A 1 188 ? -2.184 -14.787 6.549 1.00 96.12 188 ILE A N 1
ATOM 1435 C CA . ILE A 1 188 ? -3.156 -14.897 5.465 1.00 96.12 188 ILE A CA 1
ATOM 1436 C C . ILE A 1 188 ? -2.599 -15.794 4.359 1.00 96.12 188 ILE A C 1
ATOM 1438 O O . ILE A 1 188 ? -1.401 -15.783 4.071 1.00 96.12 188 ILE A O 1
ATOM 1442 N N . GLU A 1 189 ? -3.474 -16.569 3.729 1.00 96.62 189 GLU A N 1
ATOM 1443 C CA . GLU A 1 189 ? -3.175 -17.324 2.514 1.00 96.62 189 GLU A CA 1
ATOM 1444 C C . GLU A 1 189 ? -4.411 -17.305 1.611 1.00 96.62 189 GLU A C 1
ATOM 1446 O O . GLU A 1 189 ? -5.272 -18.183 1.677 1.00 96.62 189 GLU A O 1
ATOM 1451 N N . GLU A 1 190 ? -4.524 -16.265 0.790 1.00 96.81 190 GLU A N 1
ATOM 1452 C CA . GLU A 1 190 ? -5.702 -16.003 -0.041 1.00 96.81 190 GLU A CA 1
ATOM 1453 C C . GLU A 1 190 ? -5.281 -15.675 -1.486 1.00 96.81 190 GLU A C 1
ATOM 1455 O O . GLU A 1 190 ? -4.115 -15.390 -1.768 1.00 96.81 190 GLU A O 1
ATOM 1460 N N . ARG A 1 191 ? -6.216 -15.750 -2.440 1.00 97.44 191 ARG A N 1
ATOM 1461 C CA . ARG A 1 191 ? -5.976 -15.232 -3.799 1.00 97.44 191 ARG A CA 1
ATOM 1462 C C . ARG A 1 191 ? -5.890 -13.711 -3.736 1.00 97.44 191 ARG A C 1
ATOM 1464 O O . ARG A 1 191 ? -6.628 -13.101 -2.972 1.00 97.44 191 ARG A O 1
ATOM 1471 N N . ALA A 1 192 ? -5.052 -13.110 -4.575 1.00 95.94 192 ALA A N 1
ATOM 1472 C CA . ALA A 1 192 ? -4.860 -11.668 -4.597 1.00 95.94 192 ALA A CA 1
ATOM 1473 C C . ALA A 1 192 ? -6.186 -10.927 -4.844 1.00 95.94 192 ALA A C 1
ATOM 1475 O O . ALA A 1 192 ? -6.509 -9.959 -4.174 1.00 95.94 192 ALA A O 1
ATOM 1476 N N . GLY A 1 193 ? -6.974 -11.352 -5.832 1.00 95.19 193 GLY A N 1
ATOM 1477 C CA . GLY A 1 193 ? -8.257 -10.711 -6.143 1.00 95.19 193 GLY A CA 1
ATOM 1478 C C . GLY A 1 193 ? -8.145 -9.288 -6.715 1.00 95.19 193 GLY A C 1
ATOM 1479 O O . GLY A 1 193 ? -9.159 -8.697 -7.071 1.00 95.19 193 GLY A O 1
ATOM 1480 N N . TYR A 1 194 ? -6.931 -8.753 -6.878 1.00 94.62 194 TYR A N 1
ATOM 1481 C CA . TYR A 1 194 ? -6.657 -7.437 -7.460 1.00 94.62 194 TYR A CA 1
ATOM 1482 C C . TYR A 1 194 ? -5.346 -7.438 -8.262 1.00 94.62 194 TYR A C 1
ATOM 1484 O O . TYR A 1 194 ? -4.567 -8.393 -8.225 1.00 94.62 194 TYR A O 1
ATOM 1492 N N . LYS A 1 195 ? -5.112 -6.363 -9.023 1.00 93.94 195 LYS A N 1
ATOM 1493 C CA . LYS A 1 195 ? -3.952 -6.209 -9.912 1.00 93.94 195 LYS A CA 1
ATOM 1494 C C . LYS A 1 195 ? -3.236 -4.872 -9.643 1.00 93.94 195 LYS A C 1
ATOM 1496 O O . LYS A 1 195 ? -3.540 -3.897 -10.330 1.00 93.94 195 LYS A O 1
ATOM 1501 N N . PRO A 1 196 ? -2.305 -4.803 -8.665 1.00 91.56 196 PRO A N 1
ATOM 1502 C CA . PRO A 1 196 ? -1.597 -3.561 -8.310 1.00 91.56 196 PRO A CA 1
ATOM 1503 C C . PRO A 1 196 ? -0.673 -3.052 -9.417 1.00 91.56 196 PRO A C 1
ATOM 1505 O O . PRO A 1 196 ? -0.406 -1.861 -9.523 1.00 91.56 196 PRO A O 1
ATOM 1508 N N . THR A 1 197 ? -0.152 -3.970 -10.229 1.00 92.44 197 THR A N 1
ATOM 1509 C CA . THR A 1 197 ? 0.778 -3.672 -11.318 1.00 92.44 197 THR A CA 1
ATOM 1510 C C . THR A 1 197 ? 0.443 -4.518 -12.538 1.00 92.44 197 THR A C 1
ATOM 1512 O O . THR A 1 197 ? -0.169 -5.585 -12.436 1.00 92.44 197 THR A O 1
ATOM 1515 N N . SER A 1 198 ? 0.885 -4.103 -13.713 1.00 90.25 198 SER A N 1
ATOM 1516 C CA . SER A 1 198 ? 0.786 -4.910 -14.934 1.00 90.25 198 SER A CA 1
ATOM 1517 C C . SER A 1 198 ? 1.395 -6.319 -14.830 1.00 90.25 198 SER A C 1
ATOM 1519 O O . SER A 1 198 ? 0.838 -7.254 -15.409 1.00 90.25 198 SER A O 1
ATOM 1521 N N . LEU A 1 199 ? 2.460 -6.481 -14.034 1.00 90.31 199 LEU A N 1
ATOM 1522 C CA . LEU A 1 199 ? 3.183 -7.737 -13.769 1.00 90.31 199 LEU A CA 1
ATOM 1523 C C . LEU A 1 199 ? 2.586 -8.577 -12.625 1.00 90.31 199 LEU A C 1
ATOM 1525 O O . LEU A 1 199 ? 3.248 -9.471 -12.091 1.00 90.31 199 LEU A O 1
ATOM 1529 N N . SER A 1 200 ? 1.375 -8.253 -12.184 1.00 92.75 200 SER A N 1
ATOM 1530 C CA . SER A 1 200 ? 0.630 -9.017 -11.183 1.00 92.75 200 SER A CA 1
ATOM 1531 C C . SER A 1 200 ? -0.645 -9.596 -11.787 1.00 92.75 200 SER A C 1
ATOM 1533 O O . SER A 1 200 ? -1.124 -9.134 -12.827 1.00 92.75 200 SER A O 1
ATOM 1535 N N . SER A 1 201 ? -1.189 -10.618 -11.134 1.00 94.75 201 SER A N 1
ATOM 1536 C CA . SER A 1 201 ? -2.452 -11.243 -11.510 1.00 94.75 201 SER A CA 1
ATOM 1537 C C . SER A 1 201 ? -3.358 -11.344 -10.284 1.00 94.75 201 SER A C 1
ATOM 1539 O O . SER A 1 201 ? -2.856 -11.715 -9.218 1.00 94.75 201 SER A O 1
ATOM 1541 N N . PRO A 1 202 ? -4.674 -11.095 -10.427 1.00 96.12 202 PRO A N 1
ATOM 1542 C CA . PRO A 1 202 ? -5.637 -11.362 -9.358 1.00 96.12 202 PRO A CA 1
ATOM 1543 C C . PRO A 1 202 ? -5.672 -12.846 -8.960 1.00 96.12 202 PRO A C 1
ATOM 1545 O O . PRO A 1 202 ? -6.085 -13.173 -7.850 1.00 96.12 202 PRO A O 1
ATOM 1548 N N . ASP A 1 203 ? -5.189 -13.739 -9.826 1.00 97.38 203 ASP A N 1
ATOM 1549 C CA . ASP A 1 203 ? -5.117 -15.169 -9.544 1.00 97.38 203 ASP A CA 1
ATOM 1550 C C . ASP A 1 203 ? -3.873 -15.567 -8.743 1.00 97.38 203 ASP A C 1
ATOM 1552 O O . ASP A 1 203 ? -3.767 -16.716 -8.331 1.00 97.38 203 ASP A O 1
ATOM 1556 N N . HIS A 1 204 ? -2.906 -14.682 -8.495 1.00 96.88 204 HIS A N 1
ATOM 1557 C CA . HIS A 1 204 ? -1.759 -15.055 -7.662 1.00 96.88 204 HIS A CA 1
ATOM 1558 C C . HIS A 1 204 ? -2.194 -15.362 -6.223 1.00 96.88 204 HIS A C 1
ATOM 1560 O O . HIS A 1 204 ? -3.158 -14.797 -5.716 1.00 96.88 204 HIS A O 1
ATOM 1566 N N . TRP A 1 205 ? -1.480 -16.265 -5.560 1.00 97.75 205 TRP A N 1
ATOM 1567 C CA . TRP A 1 205 ? -1.652 -16.550 -4.139 1.00 97.75 205 TRP A CA 1
ATOM 1568 C C . TRP A 1 205 ? -0.790 -15.616 -3.316 1.00 97.75 205 TRP A C 1
ATOM 1570 O O . TRP A 1 205 ? 0.412 -15.512 -3.558 1.00 97.75 205 TRP A O 1
ATOM 1580 N N . TYR A 1 206 ? -1.413 -14.946 -2.356 1.00 96.94 206 TYR A N 1
ATOM 1581 C CA . TYR A 1 206 ? -0.761 -14.057 -1.413 1.00 96.94 206 TYR A CA 1
ATOM 1582 C C . TYR A 1 206 ? -0.626 -14.766 -0.073 1.00 96.94 206 TYR A C 1
ATOM 1584 O O . TYR A 1 206 ? -1.593 -15.328 0.436 1.00 96.94 206 TYR A O 1
ATOM 1592 N N . ASN A 1 207 ? 0.581 -14.743 0.485 1.00 96.88 207 ASN A N 1
ATOM 1593 C CA . ASN A 1 207 ? 0.884 -15.276 1.803 1.00 96.88 207 ASN A CA 1
ATOM 1594 C C . ASN A 1 207 ? 1.648 -14.241 2.625 1.00 96.88 207 ASN A C 1
ATOM 1596 O O . ASN A 1 207 ? 2.707 -13.776 2.201 1.00 96.88 207 ASN A O 1
ATOM 1600 N N . GLY A 1 208 ? 1.133 -13.877 3.793 1.00 96.00 208 GLY A N 1
ATOM 1601 C CA . GLY A 1 208 ? 1.742 -12.811 4.573 1.00 96.00 208 GLY A CA 1
ATOM 1602 C C . GLY A 1 208 ? 1.089 -12.578 5.918 1.00 96.00 208 GLY A C 1
ATOM 1603 O O . GLY A 1 208 ? 0.106 -13.219 6.265 1.00 96.00 208 GLY A O 1
ATOM 1604 N N . GLY A 1 209 ? 1.656 -11.657 6.678 1.00 97.44 209 GLY A N 1
ATOM 1605 C CA . GLY A 1 209 ? 1.167 -11.304 7.998 1.00 97.44 209 GLY A CA 1
ATOM 1606 C C . GLY A 1 209 ? 1.870 -10.070 8.542 1.00 97.44 209 GLY A C 1
ATOM 1607 O O . GLY A 1 209 ? 2.735 -9.480 7.890 1.00 97.44 209 GLY A O 1
ATOM 1608 N N . VAL A 1 210 ? 1.511 -9.694 9.764 1.00 97.50 210 VAL A N 1
ATOM 1609 C CA . VAL A 1 210 ? 2.161 -8.615 10.508 1.00 97.50 210 VAL A CA 1
ATOM 1610 C C . VAL A 1 210 ? 2.836 -9.198 11.745 1.00 97.50 210 VAL A C 1
ATOM 1612 O O . VAL A 1 210 ? 2.374 -10.172 12.330 1.00 97.50 210 VAL A O 1
ATOM 1615 N N . ARG A 1 211 ? 3.973 -8.630 12.125 1.00 97.12 211 ARG A N 1
ATOM 1616 C CA . ARG A 1 211 ? 4.631 -8.864 13.407 1.00 97.12 211 ARG A CA 1
ATOM 1617 C C . ARG A 1 211 ? 4.514 -7.584 14.207 1.00 97.12 211 ARG A C 1
ATOM 1619 O O . ARG A 1 211 ? 4.928 -6.528 13.727 1.00 97.12 211 ARG A O 1
ATOM 1626 N N . MET A 1 212 ? 3.966 -7.690 15.408 1.00 97.56 212 MET A N 1
ATOM 1627 C CA . MET A 1 212 ? 3.820 -6.556 16.314 1.00 97.56 212 MET A CA 1
ATOM 1628 C C . MET A 1 212 ? 5.144 -6.261 17.032 1.00 97.56 212 MET A C 1
ATOM 1630 O O . MET A 1 212 ? 5.992 -7.143 17.196 1.00 97.56 212 MET A O 1
ATOM 1634 N N . ALA A 1 213 ? 5.328 -5.012 17.442 1.00 96.19 213 ALA A N 1
ATOM 1635 C CA . ALA A 1 213 ? 6.390 -4.587 18.336 1.00 96.19 213 ALA A CA 1
ATOM 1636 C C . ALA A 1 213 ? 6.195 -5.174 19.744 1.00 96.19 213 ALA A C 1
ATOM 1638 O O . ALA A 1 213 ? 5.164 -5.776 20.067 1.00 96.19 213 ALA A O 1
ATOM 1639 N N . GLU A 1 214 ? 7.199 -4.988 20.601 1.00 92.12 214 GLU A N 1
ATOM 1640 C CA . GLU A 1 214 ? 7.067 -5.313 22.020 1.00 92.12 214 GLU A CA 1
ATOM 1641 C C . GLU A 1 214 ? 5.877 -4.546 22.625 1.00 92.12 214 GLU A C 1
ATOM 1643 O O . GLU A 1 214 ? 5.662 -3.375 22.324 1.00 92.12 214 GLU A O 1
ATOM 1648 N N . GLY A 1 215 ? 5.052 -5.228 23.422 1.00 90.62 215 GLY A N 1
ATOM 1649 C CA . GLY A 1 215 ? 3.789 -4.685 23.941 1.00 90.62 215 GLY A CA 1
ATOM 1650 C C . GLY A 1 215 ? 2.563 -4.958 23.062 1.00 90.62 215 GLY A C 1
ATOM 1651 O O . GLY A 1 215 ? 1.446 -4.913 23.569 1.00 90.62 215 GLY A O 1
ATOM 1652 N N . GLY A 1 216 ? 2.743 -5.333 21.790 1.00 92.44 216 GLY A N 1
ATOM 1653 C CA . GLY A 1 216 ? 1.658 -5.816 20.925 1.00 92.44 216 GLY A CA 1
ATOM 1654 C C . GLY A 1 216 ? 0.717 -4.737 20.373 1.00 92.44 216 GLY A C 1
ATOM 1655 O O . GLY A 1 216 ? -0.253 -5.085 19.706 1.00 92.44 216 GLY A O 1
ATOM 1656 N N . CYS A 1 217 ? 0.985 -3.454 20.632 1.00 91.38 217 CYS A N 1
ATOM 1657 C CA . CYS A 1 217 ? 0.132 -2.349 20.184 1.00 91.38 217 CYS A CA 1
ATOM 1658 C C . CYS A 1 217 ? 0.440 -1.922 18.743 1.00 91.38 217 CYS A C 1
ATOM 1660 O O . CYS A 1 217 ? -0.471 -1.637 17.972 1.00 91.38 217 CYS A O 1
ATOM 1662 N N . ASP A 1 218 ? 1.719 -1.892 18.368 1.00 95.31 218 ASP A N 1
ATOM 1663 C CA . ASP A 1 218 ? 2.183 -1.295 17.111 1.00 95.31 218 ASP A CA 1
ATOM 1664 C C . ASP A 1 218 ? 2.712 -2.354 16.148 1.00 95.31 218 ASP A C 1
ATOM 1666 O O . ASP A 1 218 ? 3.332 -3.320 16.600 1.00 95.31 218 ASP A O 1
ATOM 1670 N N . PRO A 1 219 ? 2.509 -2.217 14.824 1.00 96.94 219 PRO A N 1
ATOM 1671 C CA . PRO A 1 219 ? 3.209 -3.069 13.880 1.00 96.94 219 PRO A CA 1
ATOM 1672 C C . PRO A 1 219 ? 4.706 -2.757 13.945 1.00 96.94 219 PRO A C 1
ATOM 1674 O O . PRO A 1 219 ? 5.113 -1.603 14.010 1.00 96.94 219 PRO A O 1
ATOM 1677 N N . LYS A 1 220 ? 5.530 -3.799 13.895 1.00 96.62 220 LYS A N 1
ATOM 1678 C CA . LYS A 1 220 ? 6.973 -3.683 13.670 1.00 96.62 220 LYS A CA 1
ATOM 1679 C C . LYS A 1 220 ? 7.313 -3.992 12.220 1.00 96.62 220 LYS A C 1
ATOM 1681 O O . LYS A 1 220 ? 8.091 -3.284 11.589 1.00 96.62 220 LYS A O 1
ATOM 1686 N N . THR A 1 221 ? 6.712 -5.056 11.691 1.00 96.56 221 THR A N 1
ATOM 1687 C CA . THR A 1 221 ? 7.007 -5.545 10.345 1.00 96.56 221 THR A CA 1
ATOM 1688 C C . THR A 1 221 ? 5.759 -6.105 9.684 1.00 96.56 221 THR A C 1
ATOM 1690 O O . THR A 1 221 ? 5.089 -6.959 10.256 1.00 96.56 221 THR A O 1
ATOM 1693 N N . LEU A 1 222 ? 5.491 -5.708 8.449 1.00 96.94 222 LEU A N 1
ATOM 1694 C CA . LEU A 1 222 ? 4.584 -6.390 7.531 1.00 96.94 222 LEU A CA 1
ATOM 1695 C C . LEU A 1 222 ? 5.413 -7.220 6.553 1.00 96.94 222 LEU A C 1
ATOM 1697 O O . LEU A 1 222 ? 6.414 -6.744 6.022 1.00 96.94 222 LEU A O 1
ATOM 1701 N N . TYR A 1 223 ? 4.973 -8.437 6.259 1.00 96.31 223 TYR A N 1
ATOM 1702 C CA . TYR A 1 223 ? 5.552 -9.235 5.185 1.00 96.31 223 TYR A CA 1
ATOM 1703 C C . TYR A 1 223 ? 4.451 -9.834 4.316 1.00 96.31 223 TYR A C 1
ATOM 1705 O O . TYR A 1 223 ? 3.440 -10.318 4.816 1.00 96.31 223 TYR A O 1
ATOM 1713 N N . MET A 1 224 ? 4.659 -9.819 3.004 1.00 96.38 224 MET A N 1
ATOM 1714 C CA . MET A 1 224 ? 3.763 -10.419 2.022 1.00 96.38 224 MET A CA 1
ATOM 1715 C C . MET A 1 224 ? 4.582 -11.097 0.934 1.00 96.38 224 MET A C 1
ATOM 1717 O O . MET A 1 224 ? 5.658 -10.636 0.558 1.00 96.38 224 MET A O 1
ATOM 1721 N N . ARG A 1 225 ? 4.077 -12.203 0.411 1.00 96.25 225 ARG A N 1
ATOM 1722 C CA . ARG A 1 225 ? 4.686 -12.987 -0.660 1.00 96.25 225 ARG A CA 1
ATOM 1723 C C . ARG A 1 225 ? 3.618 -13.281 -1.694 1.00 96.25 225 ARG A C 1
ATOM 1725 O O . ARG A 1 225 ? 2.491 -13.572 -1.313 1.00 96.25 225 ARG A O 1
ATOM 1732 N N . ALA A 1 226 ? 3.974 -13.231 -2.972 1.00 96.44 226 ALA A N 1
ATOM 1733 C CA . ALA A 1 226 ? 3.080 -13.625 -4.052 1.00 96.44 226 ALA A CA 1
ATOM 1734 C C . ALA A 1 226 ? 3.677 -14.770 -4.874 1.00 96.44 226 ALA A C 1
ATOM 1736 O O . ALA A 1 226 ? 4.834 -14.703 -5.304 1.00 96.44 226 ALA A O 1
ATOM 1737 N N . SER A 1 227 ? 2.852 -15.783 -5.126 1.00 96.81 227 SER A N 1
ATOM 1738 C CA . SER A 1 227 ? 3.178 -16.992 -5.888 1.00 96.81 227 SER A CA 1
ATOM 1739 C C . SER A 1 227 ? 2.104 -17.249 -6.948 1.00 96.81 227 SER A C 1
ATOM 1741 O O . SER A 1 227 ? 0.962 -16.822 -6.802 1.00 96.81 227 SER A O 1
ATOM 1743 N N . VAL A 1 228 ? 2.447 -17.932 -8.043 1.00 95.81 228 VAL A N 1
ATOM 1744 C CA . VAL A 1 228 ? 1.450 -18.297 -9.075 1.00 95.81 228 VAL A CA 1
ATOM 1745 C C . VAL A 1 228 ? 0.491 -19.366 -8.540 1.00 95.81 228 VAL A C 1
ATOM 1747 O O . VAL A 1 228 ? -0.718 -19.309 -8.755 1.00 95.81 228 VAL A O 1
ATOM 1750 N N . GLU A 1 229 ? 1.036 -20.314 -7.781 1.00 96.69 229 GLU A N 1
ATOM 1751 C CA . GLU A 1 229 ? 0.315 -21.431 -7.180 1.00 96.69 229 GLU A CA 1
ATOM 1752 C C . GLU A 1 229 ? 0.341 -21.340 -5.653 1.00 96.69 229 GLU A C 1
ATOM 1754 O O . GLU A 1 229 ? 1.236 -20.726 -5.063 1.00 96.69 229 GLU A O 1
ATOM 1759 N N . ARG A 1 230 ? -0.639 -21.980 -5.009 1.00 96.69 230 ARG A N 1
ATOM 1760 C CA . ARG A 1 230 ? -0.732 -22.038 -3.549 1.00 96.69 230 ARG A CA 1
ATOM 1761 C C . ARG A 1 230 ? 0.481 -22.768 -2.983 1.00 96.69 230 ARG A C 1
ATOM 1763 O O . ARG A 1 230 ? 0.798 -23.859 -3.448 1.00 96.69 230 ARG A O 1
ATOM 1770 N N . GLY A 1 231 ? 1.154 -22.174 -2.000 1.00 93.06 231 GLY A N 1
ATOM 1771 C CA . GLY A 1 231 ? 2.389 -22.724 -1.432 1.00 93.06 231 GLY A CA 1
ATOM 1772 C C . GLY A 1 231 ? 3.575 -22.803 -2.408 1.00 93.06 231 GLY A C 1
ATOM 1773 O O . GLY A 1 231 ? 4.595 -23.396 -2.065 1.00 93.06 231 GLY A O 1
ATOM 1774 N N . GLY A 1 232 ? 3.458 -22.234 -3.613 1.00 93.12 232 GLY A N 1
ATOM 1775 C CA . GLY A 1 232 ? 4.528 -22.222 -4.606 1.00 93.12 232 GLY A CA 1
ATOM 1776 C C . GLY A 1 232 ? 5.642 -21.227 -4.274 1.00 93.12 232 GLY A C 1
ATOM 1777 O O . GLY A 1 232 ? 5.496 -20.362 -3.406 1.00 93.12 232 GLY A O 1
ATOM 1778 N N . GLU A 1 233 ? 6.745 -21.313 -5.019 1.00 93.69 233 GLU A N 1
ATOM 1779 C CA . GLU A 1 233 ? 7.878 -20.392 -4.882 1.00 93.69 233 GLU A CA 1
ATOM 1780 C C . GLU A 1 233 ? 7.443 -18.940 -5.170 1.00 93.69 233 GLU A C 1
ATOM 1782 O O . GLU A 1 233 ? 6.857 -18.672 -6.229 1.00 93.69 233 GLU A O 1
ATOM 1787 N N . PRO A 1 234 ? 7.718 -17.987 -4.260 1.00 94.12 234 PRO A N 1
ATOM 1788 C CA . PRO A 1 234 ? 7.294 -16.610 -4.446 1.00 94.12 234 PRO A CA 1
ATOM 1789 C C . PRO A 1 234 ? 8.116 -15.910 -5.527 1.00 94.12 234 PRO A C 1
ATOM 1791 O O . PRO A 1 234 ? 9.345 -15.849 -5.464 1.00 94.12 234 PRO A O 1
ATOM 1794 N N . HIS A 1 235 ? 7.424 -15.309 -6.491 1.00 93.50 235 HIS A N 1
ATOM 1795 C CA . HIS A 1 235 ? 8.034 -14.452 -7.511 1.00 93.50 235 HIS A CA 1
ATOM 1796 C C . HIS A 1 235 ? 8.098 -12.982 -7.076 1.00 93.50 235 HIS A C 1
ATOM 1798 O O . HIS A 1 235 ? 8.787 -12.180 -7.713 1.00 93.50 235 HIS A O 1
ATOM 1804 N N . PHE A 1 236 ? 7.385 -12.628 -6.003 1.00 94.25 236 PHE A N 1
ATOM 1805 C CA . PHE A 1 236 ? 7.387 -11.303 -5.399 1.00 94.25 236 PHE A CA 1
ATOM 1806 C C . PHE A 1 236 ? 7.327 -11.393 -3.871 1.00 94.25 236 PHE A C 1
ATOM 1808 O O . PHE A 1 236 ? 6.666 -12.272 -3.313 1.00 94.25 236 PHE A O 1
ATOM 1815 N N . ARG A 1 237 ? 8.011 -10.467 -3.198 1.00 94.88 237 ARG A N 1
ATOM 1816 C CA . ARG A 1 237 ? 7.992 -10.270 -1.750 1.00 94.88 237 ARG A CA 1
ATOM 1817 C C . ARG A 1 237 ? 7.876 -8.778 -1.443 1.00 94.88 237 ARG A C 1
ATOM 1819 O O . ARG A 1 237 ? 8.520 -7.958 -2.090 1.00 94.88 237 ARG A O 1
ATOM 1826 N N . LEU A 1 238 ? 7.083 -8.453 -0.437 1.00 94.75 238 LEU A N 1
ATOM 1827 C CA . LEU A 1 238 ? 7.020 -7.151 0.207 1.00 94.75 238 LEU A CA 1
ATOM 1828 C C . LEU A 1 238 ? 7.441 -7.347 1.661 1.00 94.75 238 LEU A C 1
ATOM 1830 O O . LEU A 1 238 ? 6.941 -8.246 2.338 1.00 94.75 238 LEU A O 1
ATOM 1834 N N . HIS A 1 239 ? 8.335 -6.493 2.125 1.00 95.81 239 HIS A N 1
ATOM 1835 C CA . HIS A 1 239 ? 8.687 -6.349 3.526 1.00 95.81 239 HIS A CA 1
ATOM 1836 C C . HIS A 1 239 ? 8.564 -4.873 3.876 1.00 95.81 239 HIS A C 1
ATOM 1838 O O . HIS A 1 239 ? 9.208 -4.056 3.225 1.00 95.81 239 HIS A O 1
ATOM 1844 N N . ALA A 1 240 ? 7.739 -4.525 4.858 1.00 95.31 240 ALA A N 1
ATOM 1845 C CA . ALA A 1 240 ? 7.635 -3.155 5.333 1.00 95.31 240 ALA A CA 1
ATOM 1846 C C . ALA A 1 240 ? 7.957 -3.077 6.820 1.00 95.31 240 ALA A C 1
ATOM 1848 O O . ALA A 1 240 ? 7.342 -3.774 7.625 1.00 95.31 240 ALA A O 1
ATOM 1849 N N . GLU A 1 241 ? 8.909 -2.225 7.167 1.00 96.44 241 GLU A N 1
ATOM 1850 C CA . GLU A 1 241 ? 9.264 -1.905 8.544 1.00 96.44 241 GLU A CA 1
ATOM 1851 C C . GLU A 1 241 ? 8.552 -0.632 8.976 1.00 96.44 241 GLU A C 1
ATOM 1853 O O . GLU A 1 241 ? 8.431 0.307 8.186 1.00 96.44 241 GLU A O 1
ATOM 1858 N N . TYR A 1 242 ? 8.104 -0.609 10.228 1.00 96.12 242 TYR A N 1
ATOM 1859 C CA . TYR A 1 242 ? 7.424 0.528 10.834 1.00 96.12 242 TYR A CA 1
ATOM 1860 C C . TYR A 1 242 ? 8.248 1.033 12.016 1.00 96.12 242 TYR A C 1
ATOM 1862 O O . TYR A 1 242 ? 8.515 0.297 12.966 1.00 96.12 242 TYR A O 1
ATOM 1870 N N . GLU A 1 243 ? 8.629 2.303 11.956 1.00 95.75 243 GLU A N 1
ATOM 1871 C CA . GLU A 1 243 ? 9.347 3.010 13.012 1.00 95.75 243 GLU A CA 1
ATOM 1872 C C . GLU A 1 243 ? 8.476 4.163 13.508 1.00 95.75 243 GLU A C 1
ATOM 1874 O O . GLU A 1 243 ? 8.034 4.980 12.706 1.00 95.75 243 GLU A O 1
ATOM 1879 N N . VAL A 1 244 ? 8.207 4.239 14.813 1.00 95.25 244 VAL A N 1
ATOM 1880 C CA . VAL A 1 244 ? 7.466 5.372 15.388 1.00 95.25 244 VAL A CA 1
ATOM 1881 C C . VAL A 1 244 ? 8.330 6.628 15.295 1.00 95.25 244 VAL A C 1
ATOM 1883 O O . VAL A 1 244 ? 9.478 6.619 15.733 1.00 95.25 244 VAL A O 1
ATOM 1886 N N . ILE A 1 245 ? 7.770 7.709 14.753 1.00 93.75 245 ILE A N 1
ATOM 1887 C CA . ILE A 1 245 ? 8.463 8.993 14.583 1.00 93.75 245 ILE A CA 1
ATOM 1888 C C . ILE A 1 245 ? 7.681 10.141 15.221 1.00 93.75 245 ILE A C 1
ATOM 1890 O O . ILE A 1 245 ? 6.469 10.057 15.418 1.00 93.75 245 ILE A O 1
ATOM 1894 N N . HIS A 1 246 ? 8.387 11.235 15.504 1.00 89.62 246 HIS A N 1
ATOM 1895 C CA . HIS A 1 246 ? 7.802 12.472 16.032 1.00 89.62 246 HIS A CA 1
ATOM 1896 C C . HIS A 1 246 ? 7.823 13.627 15.024 1.00 89.62 246 HIS A C 1
ATOM 1898 O O . HIS A 1 246 ? 7.006 14.536 15.129 1.00 89.62 246 HIS A O 1
ATOM 1904 N N . ASP A 1 247 ? 8.709 13.568 14.028 1.00 86.25 247 ASP A N 1
ATOM 1905 C CA . ASP A 1 247 ? 8.826 14.571 12.973 1.00 86.25 247 ASP A CA 1
ATOM 1906 C C . ASP A 1 247 ? 8.560 13.927 11.601 1.00 86.25 247 ASP A C 1
ATOM 1908 O O . ASP A 1 247 ? 9.353 13.090 11.165 1.00 86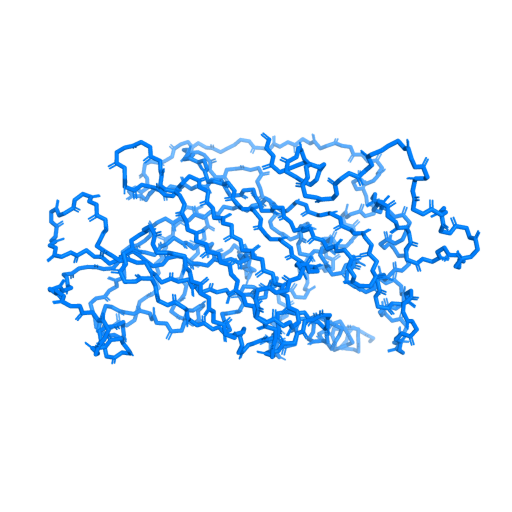.25 247 ASP A O 1
ATOM 1912 N N . PRO A 1 248 ? 7.464 14.294 10.909 1.00 82.88 248 PRO A N 1
ATOM 1913 C CA . PRO A 1 248 ? 7.162 13.827 9.561 1.00 82.88 248 PRO A CA 1
ATOM 1914 C C . PRO A 1 248 ? 7.911 14.598 8.456 1.00 82.88 248 PRO A C 1
ATOM 1916 O O . PRO A 1 248 ? 7.507 14.554 7.289 1.00 82.88 248 PRO A O 1
ATOM 1919 N N . SER A 1 249 ? 8.960 15.357 8.775 1.00 81.12 249 SER A N 1
ATOM 1920 C CA . SER A 1 249 ? 9.763 16.052 7.770 1.00 81.12 249 SER A CA 1
ATOM 1921 C C . SER A 1 249 ? 10.653 15.094 6.958 1.00 81.12 249 SER A C 1
ATOM 1923 O O . SER A 1 249 ? 10.952 13.967 7.344 1.00 81.12 249 SER A O 1
ATOM 1925 N N . GLY A 1 250 ? 11.075 15.535 5.768 1.00 74.19 250 GLY A N 1
ATOM 1926 C CA . GLY A 1 250 ? 12.140 14.866 5.009 1.00 74.19 250 GLY A CA 1
ATOM 1927 C C . GLY A 1 250 ? 11.735 13.692 4.108 1.00 74.19 250 GLY A C 1
ATOM 1928 O O . GLY A 1 250 ? 12.594 13.186 3.388 1.00 74.19 250 GLY A O 1
ATOM 1929 N N . VAL A 1 251 ? 10.458 13.297 4.060 1.00 79.94 251 VAL A N 1
ATOM 1930 C CA . VAL A 1 251 ? 9.978 12.251 3.136 1.00 79.94 251 VAL A CA 1
ATOM 1931 C C . VAL A 1 251 ? 9.060 12.841 2.076 1.00 79.94 251 VAL A C 1
ATOM 1933 O O . VAL A 1 251 ? 8.124 13.581 2.370 1.00 79.94 251 VAL A O 1
ATOM 1936 N N . SER A 1 252 ? 9.328 12.497 0.817 1.00 81.88 252 SER A N 1
ATOM 1937 C CA . SER A 1 252 ? 8.523 12.913 -0.327 1.00 81.88 252 SER A CA 1
ATOM 1938 C C . SER A 1 252 ? 8.113 11.677 -1.136 1.00 81.88 252 SER A C 1
ATOM 1940 O O . SER A 1 252 ? 8.931 11.165 -1.904 1.00 81.88 252 SER A O 1
ATOM 1942 N N . PRO A 1 253 ? 6.857 11.205 -1.010 1.00 83.31 253 PRO A N 1
ATOM 1943 C CA . PRO A 1 253 ? 6.415 9.942 -1.611 1.00 83.31 253 PRO A CA 1
ATOM 1944 C C . PRO A 1 253 ? 6.414 9.958 -3.146 1.00 83.31 253 PRO A C 1
ATOM 1946 O O . PRO A 1 253 ? 6.351 8.913 -3.790 1.00 83.31 253 PRO A O 1
ATOM 1949 N N . ILE A 1 254 ? 6.481 11.143 -3.761 1.00 86.56 254 ILE A N 1
ATOM 1950 C CA . ILE A 1 254 ? 6.466 11.275 -5.218 1.00 86.56 254 ILE A CA 1
ATOM 1951 C C . ILE A 1 254 ? 7.723 10.698 -5.872 1.00 86.56 254 ILE A C 1
ATOM 1953 O O . ILE A 1 254 ? 7.632 10.152 -6.966 1.00 86.56 254 ILE A O 1
ATOM 1957 N N . GLY A 1 255 ? 8.880 10.778 -5.202 1.00 87.62 255 GLY A N 1
ATOM 1958 C CA . GLY A 1 255 ? 10.117 10.185 -5.715 1.00 87.62 255 GLY A CA 1
ATOM 1959 C C . GLY A 1 255 ? 9.988 8.670 -5.848 1.00 87.62 255 GLY A C 1
ATOM 1960 O O . GLY A 1 255 ? 10.314 8.111 -6.892 1.00 87.62 255 GLY A O 1
ATOM 1961 N N . 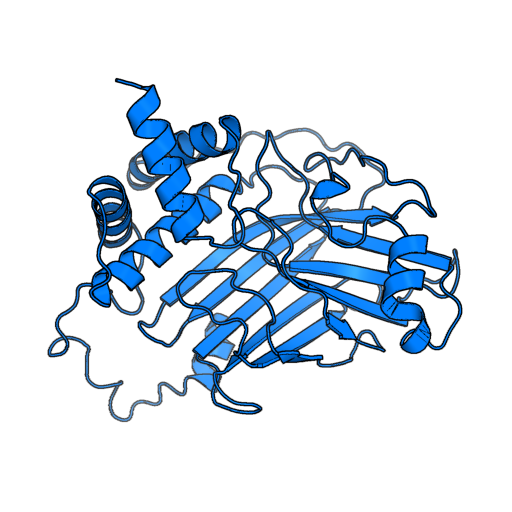ASP A 1 256 ? 9.406 8.037 -4.832 1.00 89.81 256 ASP A N 1
ATOM 1962 C CA . ASP A 1 256 ? 9.172 6.595 -4.795 1.00 89.81 256 ASP A CA 1
ATOM 1963 C C . ASP A 1 256 ? 8.115 6.144 -5.806 1.00 89.81 256 ASP A C 1
ATOM 1965 O O . ASP A 1 256 ? 8.279 5.107 -6.447 1.00 89.81 256 ASP A O 1
ATOM 1969 N N . LEU A 1 257 ? 7.058 6.935 -6.014 1.00 90.00 257 LEU A N 1
ATOM 1970 C CA . LEU A 1 257 ? 6.079 6.680 -7.074 1.00 90.00 257 LEU A CA 1
ATOM 1971 C C . LEU A 1 257 ? 6.725 6.730 -8.467 1.00 90.00 257 LEU A C 1
ATOM 1973 O O . LEU A 1 257 ? 6.468 5.863 -9.306 1.00 90.00 257 LEU A O 1
ATOM 1977 N N . VAL A 1 258 ? 7.560 7.742 -8.716 1.00 91.50 258 VAL A N 1
ATOM 1978 C CA . VAL A 1 258 ? 8.279 7.914 -9.986 1.00 91.50 258 VAL A CA 1
ATOM 1979 C C . VAL A 1 258 ? 9.258 6.765 -10.210 1.00 91.50 258 VAL A C 1
ATOM 1981 O O . VAL A 1 258 ? 9.261 6.174 -11.291 1.00 91.50 258 VAL A O 1
ATOM 1984 N N . GLU A 1 259 ? 10.031 6.381 -9.192 1.00 92.56 259 GLU A N 1
ATOM 1985 C CA . GLU A 1 259 ? 10.915 5.218 -9.266 1.00 92.56 2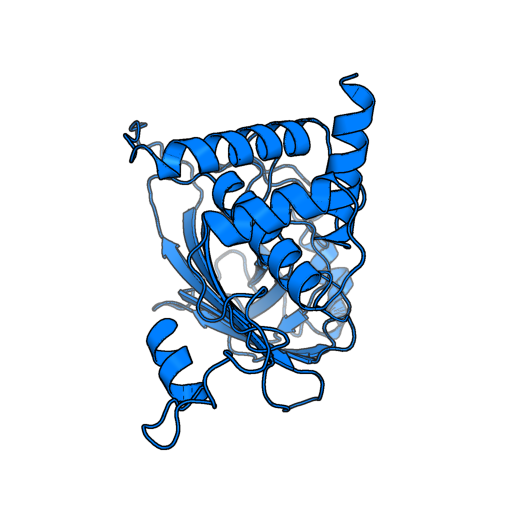59 GLU A CA 1
ATOM 1986 C C . GLU A 1 259 ? 10.136 3.925 -9.527 1.00 92.56 259 GLU A C 1
ATOM 1988 O O . GLU A 1 259 ? 10.494 3.169 -10.433 1.00 92.56 259 GLU A O 1
ATOM 1993 N N . ALA A 1 260 ? 9.038 3.687 -8.804 1.00 92.38 260 ALA A N 1
ATOM 1994 C CA . ALA A 1 260 ? 8.188 2.523 -9.022 1.00 92.38 260 ALA A CA 1
ATOM 1995 C C . ALA A 1 260 ? 7.684 2.463 -10.473 1.00 92.38 260 ALA A C 1
ATOM 1997 O O . ALA A 1 260 ? 7.774 1.411 -11.109 1.00 92.38 260 ALA A O 1
ATOM 1998 N N . ALA A 1 261 ? 7.217 3.585 -11.030 1.00 93.38 261 ALA A N 1
ATOM 1999 C CA . ALA A 1 261 ? 6.758 3.652 -12.415 1.00 93.38 261 ALA A CA 1
ATOM 2000 C C . ALA A 1 261 ? 7.889 3.376 -13.422 1.00 93.38 261 ALA A C 1
ATOM 2002 O O . ALA A 1 261 ? 7.717 2.551 -14.322 1.00 93.38 261 ALA A O 1
ATOM 2003 N N . MET A 1 262 ? 9.055 4.007 -13.245 1.00 94.69 262 MET A N 1
ATOM 2004 C CA . MET A 1 262 ? 10.240 3.783 -14.083 1.00 94.69 262 MET A CA 1
ATOM 2005 C C . MET A 1 262 ? 10.681 2.316 -14.071 1.00 94.69 262 MET A C 1
ATOM 2007 O O . MET A 1 262 ? 10.928 1.740 -15.131 1.00 94.69 262 MET A O 1
ATOM 2011 N N . ARG A 1 263 ? 10.738 1.682 -12.891 1.00 94.25 263 ARG A N 1
ATOM 2012 C CA . ARG A 1 263 ? 11.111 0.265 -12.770 1.00 94.25 263 ARG A CA 1
ATOM 2013 C C . ARG A 1 263 ? 10.118 -0.642 -13.477 1.00 94.25 263 ARG A C 1
ATOM 2015 O O . ARG A 1 263 ? 10.523 -1.541 -14.209 1.00 94.25 263 ARG A O 1
ATOM 2022 N N . MET A 1 264 ? 8.826 -0.414 -13.261 1.00 94.06 264 MET A N 1
ATOM 2023 C CA . MET A 1 264 ? 7.778 -1.232 -13.862 1.00 94.06 264 MET A CA 1
ATOM 2024 C C . MET A 1 264 ? 7.821 -1.166 -15.389 1.00 94.06 264 MET A C 1
ATOM 2026 O O . MET A 1 264 ? 7.856 -2.212 -16.034 1.00 94.06 264 MET A O 1
ATOM 2030 N N . LEU A 1 265 ? 7.905 0.040 -15.955 1.00 94.19 265 LEU A N 1
ATOM 2031 C CA . LEU A 1 265 ? 7.986 0.233 -17.402 1.00 94.19 265 LEU A CA 1
ATOM 2032 C C . LEU A 1 265 ? 9.283 -0.345 -17.984 1.00 94.19 265 LEU A C 1
ATOM 2034 O O . LEU A 1 265 ? 9.244 -1.033 -18.997 1.00 94.19 265 LEU A O 1
ATOM 2038 N N . ALA A 1 266 ? 10.431 -0.167 -17.326 1.00 94.31 266 ALA A N 1
ATOM 2039 C CA . ALA A 1 266 ? 11.683 -0.768 -17.787 1.00 94.31 266 ALA A CA 1
ATOM 2040 C C . ALA A 1 266 ? 11.613 -2.307 -17.837 1.00 94.31 266 ALA A C 1
ATOM 2042 O O . ALA A 1 266 ? 12.045 -2.914 -18.818 1.00 94.31 266 ALA A O 1
ATOM 2043 N N . VAL A 1 267 ? 11.026 -2.947 -16.817 1.00 93.19 267 VAL A N 1
ATOM 2044 C CA . VAL A 1 267 ? 10.837 -4.409 -16.794 1.00 93.19 267 VAL A CA 1
ATOM 2045 C C . VAL A 1 267 ? 9.888 -4.862 -17.903 1.00 93.19 267 VAL A C 1
ATOM 2047 O O . VAL A 1 267 ? 10.203 -5.809 -18.619 1.00 93.19 267 VAL A O 1
ATOM 2050 N N . GLU A 1 268 ? 8.752 -4.188 -18.084 1.00 92.19 268 GLU A N 1
ATOM 2051 C CA . GLU A 1 268 ? 7.823 -4.492 -19.176 1.00 92.19 268 GLU A CA 1
ATOM 2052 C C . GLU A 1 268 ? 8.487 -4.390 -20.554 1.00 92.19 268 GLU A C 1
ATOM 2054 O O . GLU A 1 268 ? 8.322 -5.289 -21.385 1.00 92.19 268 GLU A O 1
ATOM 2059 N N . GLN A 1 269 ? 9.272 -3.332 -20.779 1.00 91.50 269 GLN A N 1
ATOM 2060 C CA . GLN A 1 269 ? 10.003 -3.124 -22.026 1.00 91.50 269 GLN A CA 1
ATOM 2061 C C . GLN A 1 269 ? 10.984 -4.275 -22.281 1.00 91.50 269 GLN A C 1
ATOM 2063 O O . GLN A 1 269 ? 11.016 -4.820 -23.384 1.00 91.50 269 GLN A O 1
ATOM 2068 N N . GLY A 1 270 ? 11.724 -4.701 -21.251 1.00 88.88 270 GLY A N 1
ATOM 2069 C CA . GLY A 1 270 ? 12.618 -5.863 -21.318 1.00 88.88 270 GLY A CA 1
ATOM 2070 C C . GLY A 1 270 ? 11.904 -7.177 -21.653 1.00 88.88 270 GLY A C 1
ATOM 2071 O O . GLY A 1 270 ? 12.485 -8.063 -22.275 1.00 88.88 270 GLY A O 1
ATOM 2072 N N . THR A 1 271 ? 10.617 -7.297 -21.315 1.00 88.12 271 THR A N 1
ATOM 2073 C CA . THR A 1 271 ? 9.787 -8.462 -21.677 1.00 88.12 271 THR A CA 1
ATOM 2074 C C . THR A 1 271 ? 9.094 -8.363 -23.037 1.00 88.12 271 THR A C 1
ATOM 2076 O O . THR A 1 271 ? 8.339 -9.263 -23.404 1.00 88.12 271 THR A O 1
ATOM 2079 N N . GLY A 1 272 ? 9.342 -7.294 -23.797 1.00 88.31 272 GLY A N 1
ATOM 2080 C CA . GLY A 1 272 ? 8.764 -7.094 -25.125 1.00 88.31 272 GLY A CA 1
ATOM 2081 C C . GLY A 1 272 ? 7.333 -6.552 -25.123 1.00 88.31 272 GLY A C 1
ATOM 2082 O O . GLY A 1 272 ? 6.613 -6.750 -26.102 1.00 88.31 272 GLY A O 1
ATOM 2083 N N . ALA A 1 273 ? 6.900 -5.885 -24.048 1.00 88.81 273 ALA A N 1
ATOM 2084 C CA . ALA A 1 273 ? 5.621 -5.182 -24.040 1.00 88.81 273 ALA A CA 1
ATOM 2085 C C . ALA A 1 273 ? 5.605 -4.044 -25.078 1.00 88.81 273 ALA A C 1
ATOM 2087 O O . ALA A 1 273 ? 6.607 -3.355 -25.280 1.00 88.81 273 ALA A O 1
ATOM 2088 N N . ASP A 1 274 ? 4.456 -3.825 -25.727 1.00 88.31 274 ASP A N 1
ATOM 2089 C CA . ASP A 1 274 ? 4.299 -2.697 -26.646 1.00 88.31 274 ASP A CA 1
ATOM 2090 C C . ASP A 1 274 ? 4.051 -1.400 -25.867 1.00 88.31 274 ASP A C 1
ATOM 2092 O O . ASP A 1 274 ? 3.072 -1.256 -25.117 1.00 88.31 274 ASP A O 1
ATOM 2096 N N . HIS A 1 275 ? 4.968 -0.456 -26.053 1.00 87.50 275 HIS A N 1
ATOM 2097 C CA . HIS A 1 275 ? 4.984 0.832 -25.378 1.00 87.50 275 HIS A CA 1
ATOM 2098 C C . HIS A 1 275 ? 4.849 1.980 -26.373 1.00 87.50 275 HIS A C 1
ATOM 2100 O O . HIS A 1 275 ? 5.500 2.020 -27.428 1.00 87.50 275 HIS A O 1
ATOM 2106 N N . ASN A 1 276 ? 4.034 2.963 -25.999 1.00 87.94 276 ASN A N 1
ATOM 2107 C CA . ASN A 1 276 ? 3.982 4.250 -26.673 1.00 87.94 276 ASN A CA 1
ATOM 2108 C C . ASN A 1 276 ? 5.280 5.046 -26.416 1.00 87.94 276 ASN A C 1
ATOM 2110 O O . ASN A 1 276 ? 6.146 4.644 -25.641 1.00 87.94 276 ASN A O 1
ATOM 2114 N N . LEU A 1 277 ? 5.440 6.184 -27.095 1.00 86.75 277 LEU A N 1
ATOM 2115 C CA . LEU A 1 277 ? 6.669 6.977 -26.996 1.00 86.75 277 LEU A CA 1
ATOM 2116 C C . LEU A 1 277 ? 6.957 7.467 -25.566 1.00 86.75 277 LEU A C 1
ATOM 2118 O O . LEU A 1 277 ? 8.109 7.469 -25.154 1.00 86.75 277 LEU A O 1
ATOM 2122 N N . VAL A 1 278 ? 5.934 7.875 -24.811 1.00 87.19 278 VAL A N 1
ATOM 2123 C CA . VAL A 1 278 ? 6.110 8.385 -23.441 1.00 87.19 278 VAL A CA 1
ATOM 2124 C C . VAL A 1 278 ? 6.533 7.255 -22.503 1.00 87.19 278 VAL A C 1
ATOM 2126 O O . VAL A 1 278 ? 7.463 7.428 -21.725 1.00 87.19 278 VAL A O 1
ATOM 2129 N N . GLU A 1 279 ? 5.906 6.085 -22.622 1.00 90.12 279 GLU A N 1
ATOM 2130 C CA . GLU A 1 279 ? 6.257 4.882 -21.853 1.00 90.12 279 GLU A CA 1
ATOM 2131 C C . GLU A 1 279 ? 7.708 4.458 -22.102 1.00 90.12 279 GLU A C 1
ATOM 2133 O O . GLU A 1 279 ? 8.443 4.237 -21.142 1.00 90.12 279 GLU A O 1
ATOM 2138 N N . LYS A 1 280 ? 8.145 4.447 -23.370 1.00 90.19 280 LYS A N 1
ATOM 2139 C CA . LYS A 1 280 ? 9.540 4.162 -23.746 1.00 90.19 280 LYS A CA 1
ATOM 2140 C C . LYS A 1 280 ? 10.517 5.149 -23.120 1.00 90.19 280 LYS A C 1
ATOM 2142 O O . LYS A 1 280 ? 11.517 4.731 -22.558 1.00 90.19 280 LYS A O 1
ATOM 2147 N N . LEU A 1 281 ? 10.214 6.447 -23.158 1.00 89.94 281 LEU A N 1
ATOM 2148 C CA . LEU A 1 281 ? 11.086 7.466 -22.564 1.00 89.94 281 LEU A CA 1
ATOM 2149 C C . LEU A 1 281 ? 11.217 7.303 -21.043 1.00 89.94 281 LEU A C 1
ATOM 2151 O O . LEU A 1 281 ? 12.314 7.431 -20.507 1.00 89.94 281 LEU A O 1
ATOM 2155 N N . VAL A 1 282 ? 10.122 6.994 -20.341 1.00 91.69 282 VAL A N 1
ATOM 2156 C CA . VAL A 1 282 ? 10.156 6.756 -18.888 1.00 91.69 282 VAL A CA 1
ATOM 2157 C C . VAL A 1 282 ? 10.888 5.447 -18.558 1.00 91.69 282 VAL A C 1
ATOM 2159 O O . VAL A 1 282 ? 11.675 5.410 -17.612 1.00 91.69 282 VAL A O 1
ATOM 2162 N N . ALA A 1 283 ? 10.686 4.388 -19.347 1.00 93.50 283 ALA A N 1
ATOM 2163 C CA . ALA A 1 283 ? 11.427 3.134 -19.223 1.00 93.50 283 ALA A CA 1
ATOM 2164 C C . ALA A 1 283 ? 12.937 3.336 -19.443 1.00 93.50 283 ALA A C 1
ATOM 2166 O O . ALA A 1 283 ? 13.743 2.897 -18.625 1.00 93.50 283 ALA A O 1
ATOM 2167 N N . GLU A 1 284 ? 13.327 4.042 -20.508 1.00 92.75 284 GLU A N 1
ATOM 2168 C CA . GLU A 1 284 ? 14.720 4.377 -20.828 1.00 92.75 284 GLU A CA 1
ATOM 2169 C C . GLU A 1 284 ? 15.367 5.238 -19.739 1.00 92.75 284 GLU A C 1
ATOM 2171 O O . GLU A 1 284 ? 16.501 4.966 -19.339 1.00 92.75 284 GLU A O 1
ATOM 2176 N N . ALA A 1 285 ? 14.640 6.222 -19.197 1.00 92.00 285 ALA A N 1
ATOM 2177 C CA . ALA A 1 285 ? 15.096 6.984 -18.038 1.00 92.00 285 ALA A CA 1
ATOM 2178 C C . ALA A 1 285 ? 15.375 6.049 -16.851 1.00 92.00 285 ALA A C 1
ATOM 2180 O O . ALA A 1 285 ? 16.464 6.095 -16.282 1.00 92.00 285 ALA A O 1
ATOM 2181 N N . GLY A 1 286 ? 14.453 5.130 -16.541 1.00 92.81 286 GLY A N 1
ATOM 2182 C CA . GLY A 1 286 ? 14.634 4.114 -15.501 1.00 92.81 286 GLY A CA 1
ATOM 2183 C C . GLY A 1 286 ? 15.849 3.206 -15.722 1.00 92.81 286 GLY A C 1
ATOM 2184 O O . GLY A 1 286 ? 16.602 2.932 -14.788 1.00 92.81 286 GLY A O 1
ATOM 2185 N N . LEU A 1 287 ? 16.085 2.763 -16.958 1.00 92.31 287 LEU A N 1
ATOM 2186 C CA . LEU A 1 287 ? 17.262 1.966 -17.331 1.00 92.31 287 LEU A CA 1
ATOM 2187 C C . LEU A 1 287 ? 18.580 2.734 -17.162 1.00 92.31 287 LEU A C 1
ATOM 2189 O O . LEU A 1 287 ? 19.627 2.120 -16.923 1.00 92.31 287 LEU A O 1
ATOM 2193 N N . LEU A 1 288 ? 18.548 4.057 -17.316 1.00 90.94 288 LEU A N 1
ATOM 2194 C CA . LEU A 1 288 ? 19.722 4.914 -17.212 1.00 90.94 288 LEU A CA 1
ATOM 2195 C C . LEU A 1 288 ? 20.042 5.301 -15.764 1.00 90.94 288 LEU A C 1
ATOM 2197 O O . LEU A 1 288 ? 21.209 5.262 -15.379 1.00 90.94 288 LEU A O 1
ATOM 2201 N N . VAL A 1 289 ? 19.033 5.698 -14.983 1.00 90.12 289 VAL A N 1
ATOM 2202 C CA . VAL A 1 289 ? 19.246 6.363 -13.684 1.00 90.12 289 VAL A CA 1
ATOM 2203 C C . VAL A 1 289 ? 19.128 5.435 -12.480 1.00 90.12 289 VAL A C 1
ATOM 2205 O O . VAL A 1 289 ? 19.674 5.750 -11.424 1.00 90.12 289 VAL A O 1
ATOM 2208 N N . LEU A 1 290 ? 18.421 4.307 -12.604 1.00 90.94 290 LEU A N 1
ATOM 2209 C CA . LEU A 1 290 ? 18.156 3.437 -11.461 1.00 90.94 290 LEU A CA 1
ATOM 2210 C C . LEU A 1 290 ? 19.211 2.340 -11.301 1.00 90.94 290 LEU A C 1
ATOM 2212 O O . LEU A 1 290 ? 19.704 1.792 -12.292 1.00 90.94 290 LEU A O 1
ATOM 2216 N N . PRO A 1 291 ? 19.516 1.941 -10.054 1.00 90.00 291 PRO A N 1
ATOM 2217 C CA . PRO A 1 291 ? 20.297 0.743 -9.805 1.00 90.00 291 PRO A CA 1
ATOM 2218 C C . PRO A 1 291 ? 19.457 -0.504 -10.117 1.00 90.00 291 PRO A C 1
ATOM 2220 O O . PRO A 1 291 ? 18.308 -0.636 -9.677 1.00 90.00 291 PRO A O 1
ATOM 2223 N N . TRP A 1 292 ? 20.057 -1.439 -10.852 1.00 88.25 292 TRP A N 1
ATOM 2224 C CA . TRP A 1 292 ? 19.446 -2.705 -11.252 1.00 88.25 292 TRP A CA 1
ATOM 2225 C C . TRP A 1 292 ? 20.251 -3.881 -10.709 1.00 88.25 292 TRP A C 1
ATOM 2227 O O . TRP A 1 292 ? 21.473 -3.904 -10.842 1.00 88.25 292 TRP A O 1
ATOM 2237 N N . VAL A 1 293 ? 19.555 -4.863 -10.128 1.00 89.06 293 VAL A N 1
ATOM 2238 C CA . VAL A 1 293 ? 20.149 -6.174 -9.812 1.00 89.06 293 VAL A CA 1
ATOM 2239 C C . VAL A 1 293 ? 20.365 -6.932 -11.117 1.00 89.06 293 VAL A C 1
ATOM 2241 O O . VAL A 1 293 ? 21.483 -7.310 -11.451 1.00 89.06 293 VAL A O 1
ATOM 2244 N N . GLU A 1 294 ? 19.290 -7.079 -11.888 1.00 89.25 294 GLU A N 1
ATOM 2245 C CA . GLU A 1 294 ? 19.309 -7.559 -13.260 1.00 89.25 294 GLU A CA 1
ATOM 2246 C C . GLU A 1 294 ? 18.736 -6.464 -14.161 1.00 89.25 294 GLU A C 1
ATOM 2248 O O . GLU A 1 294 ? 17.640 -5.954 -13.919 1.00 89.25 294 GLU A O 1
ATOM 2253 N N . ARG A 1 295 ? 19.500 -6.054 -15.177 1.00 91.12 295 ARG A N 1
ATOM 2254 C CA . ARG A 1 295 ? 19.082 -5.002 -16.106 1.00 91.12 295 ARG A CA 1
ATOM 2255 C C . ARG A 1 295 ? 18.076 -5.556 -17.130 1.00 91.12 295 ARG A C 1
ATOM 2257 O O . ARG A 1 295 ? 18.443 -6.483 -17.855 1.00 91.12 295 ARG A O 1
ATOM 2264 N N . PRO A 1 296 ? 16.869 -4.968 -17.262 1.00 90.94 296 PRO A N 1
ATOM 2265 C CA . PRO A 1 296 ? 15.835 -5.449 -18.184 1.00 90.94 296 PRO A CA 1
ATOM 2266 C C . PRO A 1 296 ? 16.225 -5.506 -19.665 1.00 90.94 296 PRO A C 1
ATOM 2268 O O . PRO A 1 296 ? 15.642 -6.277 -20.418 1.00 90.94 296 PRO A O 1
ATOM 2271 N N . ASP A 1 297 ? 17.186 -4.686 -20.091 1.00 88.75 297 ASP A N 1
ATOM 2272 C CA . ASP A 1 297 ? 17.666 -4.570 -21.472 1.00 88.75 297 ASP A CA 1
ATOM 2273 C C . ASP A 1 297 ? 18.857 -5.493 -21.795 1.00 88.75 297 ASP A C 1
ATOM 2275 O O . ASP A 1 297 ? 19.370 -5.477 -22.916 1.00 88.75 297 ASP A O 1
ATOM 2279 N N . SER A 1 298 ? 19.316 -6.301 -20.833 1.00 84.81 298 SER A N 1
ATOM 2280 C CA . SER A 1 298 ? 20.452 -7.198 -21.053 1.00 84.81 298 SER A CA 1
ATOM 2281 C C . SER A 1 298 ? 20.062 -8.378 -21.951 1.00 84.81 298 SER A C 1
ATOM 2283 O O . SER A 1 29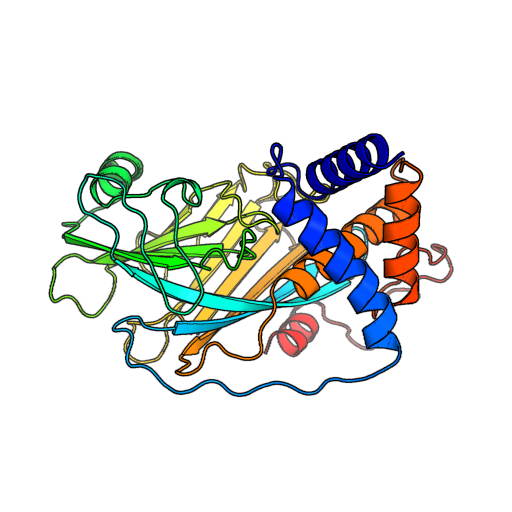8 ? 19.053 -9.033 -21.683 1.00 84.81 298 SER A O 1
ATOM 2285 N N . PRO A 1 299 ? 20.867 -8.714 -22.982 1.00 71.44 299 PRO A N 1
ATOM 2286 C CA . PRO A 1 299 ? 20.637 -9.902 -23.796 1.00 71.44 299 PRO A CA 1
ATOM 2287 C C . PRO A 1 299 ? 20.560 -11.164 -22.924 1.00 71.44 299 PRO A C 1
ATOM 2289 O O . PRO A 1 299 ? 21.335 -11.266 -21.967 1.00 71.44 299 PRO A O 1
ATOM 2292 N N . PRO A 1 300 ? 19.736 -12.169 -23.281 1.00 63.84 300 PRO A N 1
ATOM 2293 C CA . PRO A 1 300 ? 19.656 -13.430 -22.536 1.00 63.84 300 PRO A CA 1
ATOM 2294 C C . PRO A 1 300 ? 21.018 -14.127 -22.368 1.00 63.84 300 PRO A C 1
ATOM 2296 O O . PRO A 1 300 ? 21.238 -14.844 -21.403 1.00 63.84 300 PRO A O 1
ATOM 2299 N N . GLU A 1 301 ? 21.954 -13.893 -23.294 1.00 55.69 301 GLU A N 1
ATOM 2300 C CA . GLU A 1 301 ? 23.318 -14.443 -23.279 1.00 55.69 301 GLU A CA 1
ATOM 2301 C C . GLU A 1 301 ? 24.271 -13.728 -22.297 1.00 55.69 301 GLU A C 1
ATOM 2303 O O . GLU A 1 301 ? 25.326 -14.263 -21.952 1.00 55.69 301 GLU A O 1
ATOM 2308 N N . HIS A 1 302 ? 23.915 -12.522 -21.841 1.00 50.34 302 HIS A N 1
ATOM 2309 C CA . HIS A 1 302 ? 24.662 -11.725 -20.857 1.00 50.34 302 HIS A CA 1
ATOM 2310 C C . HIS A 1 302 ? 23.985 -11.657 -19.488 1.00 50.34 302 HIS A C 1
ATOM 2312 O O . HIS A 1 302 ? 24.597 -11.168 -18.535 1.00 50.34 302 HIS A O 1
ATOM 2318 N N . GLN A 1 303 ? 22.769 -12.192 -19.362 1.00 50.22 303 GLN A N 1
ATOM 2319 C CA . GLN A 1 303 ? 22.255 -12.622 -18.070 1.00 50.22 303 GLN A CA 1
ATOM 2320 C C . GLN A 1 303 ? 23.207 -13.719 -17.598 1.00 50.22 303 GLN A C 1
ATOM 2322 O O . GLN A 1 303 ? 23.219 -14.820 -18.152 1.00 50.22 303 GLN A O 1
ATOM 2327 N N . GLN A 1 304 ? 24.111 -13.377 -16.672 1.00 42.44 304 GLN A N 1
ATOM 2328 C CA . GLN A 1 304 ? 25.078 -14.332 -16.138 1.00 42.44 304 GLN A CA 1
ATOM 2329 C C . GLN A 1 304 ? 24.334 -15.634 -15.815 1.00 42.44 304 GLN A C 1
ATOM 2331 O O . GLN A 1 304 ? 23.244 -15.560 -15.236 1.00 42.44 304 GLN A O 1
ATOM 2336 N N . PRO A 1 305 ? 24.875 -16.820 -16.168 1.00 38.78 305 PRO A N 1
ATOM 2337 C CA . PRO A 1 305 ? 24.293 -18.061 -15.677 1.00 38.78 305 PRO A CA 1
ATOM 2338 C C . PRO A 1 305 ? 24.102 -17.899 -14.166 1.00 38.78 305 PRO A C 1
ATOM 2340 O O . PRO A 1 305 ? 25.018 -17.352 -13.539 1.00 38.78 305 PRO A O 1
ATOM 2343 N N . PRO A 1 306 ? 22.946 -18.301 -13.594 1.00 44.09 306 PRO A N 1
ATOM 2344 C CA . PRO A 1 306 ? 22.675 -18.103 -12.174 1.00 44.09 306 PRO A CA 1
ATOM 2345 C C . PRO A 1 306 ? 23.909 -18.570 -11.423 1.00 44.09 306 PRO A C 1
ATOM 2347 O O . PRO A 1 306 ? 24.301 -19.722 -11.621 1.00 44.09 306 PRO A O 1
ATOM 2350 N N . LEU A 1 307 ? 24.564 -17.635 -10.719 1.00 40.00 307 LEU A N 1
ATOM 2351 C CA . LEU A 1 307 ? 25.873 -17.778 -10.074 1.00 40.00 307 LEU A CA 1
ATOM 2352 C C . LEU A 1 307 ? 26.176 -19.255 -9.788 1.00 40.00 307 LEU A C 1
ATOM 2354 O O . LEU A 1 307 ? 25.641 -19.827 -8.837 1.00 40.00 307 LEU A O 1
ATOM 2358 N N . ARG A 1 308 ? 26.956 -19.910 -10.665 1.00 36.62 308 ARG A N 1
ATOM 2359 C CA . ARG A 1 308 ? 27.259 -21.336 -10.501 1.00 36.62 308 ARG A CA 1
ATOM 2360 C C . ARG A 1 308 ? 28.028 -21.513 -9.194 1.00 36.62 308 ARG A C 1
ATOM 2362 O O . ARG A 1 308 ? 29.151 -21.045 -9.060 1.00 36.62 308 ARG A O 1
ATOM 2369 N N . GLU A 1 309 ? 27.380 -22.211 -8.265 1.00 38.91 309 GLU A N 1
ATOM 2370 C CA . GLU A 1 309 ? 27.954 -22.950 -7.131 1.00 38.91 309 GLU A CA 1
ATOM 2371 C C . GLU A 1 309 ? 28.770 -22.153 -6.101 1.00 38.91 309 GLU A C 1
ATOM 2373 O O . GLU A 1 309 ? 29.558 -22.711 -5.343 1.00 38.91 309 GLU A O 1
ATOM 2378 N N . GLY A 1 310 ? 28.472 -20.862 -5.972 1.00 34.16 310 GLY A N 1
ATOM 2379 C CA . GLY A 1 310 ? 28.726 -20.069 -4.769 1.00 34.16 310 GLY A CA 1
ATOM 2380 C C . GLY A 1 310 ? 27.409 -19.560 -4.194 1.00 34.16 310 GLY A C 1
ATOM 2381 O O . GLY A 1 310 ? 27.168 -18.366 -4.248 1.00 34.16 310 GLY A O 1
ATOM 2382 N N . LYS A 1 311 ? 26.532 -20.482 -3.763 1.00 36.84 311 LYS A N 1
ATOM 2383 C CA . LYS A 1 311 ? 25.265 -20.279 -3.026 1.00 36.84 311 LYS A CA 1
ATOM 2384 C C . LYS A 1 311 ? 24.713 -18.841 -3.028 1.00 36.84 311 LYS A C 1
ATOM 2386 O O . LYS A 1 311 ? 24.742 -18.189 -1.993 1.00 36.84 311 LYS A O 1
ATOM 2391 N N . PHE A 1 312 ? 24.141 -18.398 -4.149 1.00 38.25 312 PHE A N 1
ATOM 2392 C CA . PHE A 1 312 ? 23.009 -17.485 -4.038 1.00 38.25 312 PHE A CA 1
ATOM 2393 C C . PHE A 1 312 ? 21.809 -18.363 -3.673 1.00 38.25 312 PHE A C 1
ATOM 2395 O O . PHE A 1 312 ? 21.266 -19.052 -4.536 1.00 38.25 312 PHE A O 1
ATOM 2402 N N . GLU A 1 313 ? 21.494 -18.469 -2.382 1.00 40.41 313 GLU A N 1
ATOM 2403 C CA . GLU A 1 313 ? 20.305 -19.166 -1.883 1.00 40.41 313 GLU A CA 1
ATOM 2404 C C . GLU A 1 313 ? 19.210 -18.090 -1.805 1.00 40.41 313 GLU A C 1
ATOM 2406 O O . GLU A 1 313 ? 19.162 -17.366 -0.816 1.00 40.41 313 GLU A O 1
ATOM 2411 N N . PRO A 1 314 ? 18.310 -17.938 -2.801 1.00 41.97 314 PRO A N 1
ATOM 2412 C CA . PRO A 1 314 ? 17.412 -16.781 -2.891 1.00 41.97 314 PRO A CA 1
ATOM 2413 C C . PRO A 1 314 ? 16.405 -16.701 -1.739 1.00 41.97 314 PRO A C 1
ATOM 2415 O O . PRO A 1 314 ? 15.698 -15.714 -1.604 1.00 41.97 314 PRO A O 1
ATOM 2418 N N . SER A 1 315 ? 16.281 -17.735 -0.907 1.00 44.12 315 SER A N 1
ATOM 2419 C CA . SER A 1 315 ? 15.601 -17.633 0.382 1.00 44.12 315 SER A CA 1
ATOM 2420 C C . SER A 1 315 ? 16.468 -16.915 1.420 1.00 44.12 315 SER A C 1
ATOM 2422 O O . SER A 1 315 ? 15.972 -15.999 2.052 1.00 44.12 315 SER A O 1
ATOM 2424 N N . ARG A 1 316 ? 17.755 -17.265 1.543 1.00 39.50 316 ARG A N 1
ATOM 2425 C CA . ARG A 1 316 ? 18.708 -16.690 2.506 1.00 39.50 316 ARG A CA 1
ATOM 2426 C C . ARG A 1 316 ? 19.234 -15.312 2.120 1.00 39.50 316 ARG A C 1
ATOM 2428 O O . ARG A 1 316 ? 19.310 -14.452 2.986 1.00 39.50 316 ARG A O 1
ATOM 2435 N N . ASP A 1 317 ? 19.586 -15.093 0.858 1.00 46.84 317 ASP A N 1
ATOM 2436 C CA . ASP A 1 317 ? 20.191 -13.822 0.447 1.00 46.84 317 ASP A CA 1
ATOM 2437 C C . ASP A 1 317 ? 19.141 -12.718 0.319 1.00 46.84 317 ASP A C 1
ATOM 2439 O O . ASP A 1 317 ? 19.403 -11.578 0.686 1.00 46.84 317 ASP A O 1
ATOM 2443 N N . PHE A 1 318 ? 17.906 -13.057 -0.072 1.00 49.53 318 PHE A N 1
ATOM 2444 C CA . PHE A 1 318 ? 16.790 -12.119 0.073 1.00 49.53 318 PHE A CA 1
ATOM 2445 C C . PHE A 1 318 ? 16.477 -11.829 1.534 1.00 49.53 318 PHE A C 1
ATOM 2447 O O . PHE A 1 318 ? 16.207 -10.679 1.850 1.00 49.53 318 PHE A O 1
ATOM 2454 N N . ASP A 1 319 ? 16.518 -12.827 2.419 1.00 47.81 319 ASP A N 1
ATOM 2455 C CA . ASP A 1 319 ? 16.326 -12.571 3.847 1.00 47.81 319 ASP A CA 1
ATOM 2456 C C . ASP A 1 319 ? 17.468 -11.705 4.411 1.00 47.81 319 ASP A C 1
ATOM 2458 O O . ASP A 1 319 ? 17.209 -10.932 5.315 1.00 47.81 319 ASP A O 1
ATOM 2462 N N . SER A 1 320 ? 18.686 -11.743 3.850 1.00 47.91 320 SER A N 1
ATOM 2463 C CA . SER A 1 320 ? 19.790 -10.843 4.237 1.00 47.91 320 SER A CA 1
ATOM 2464 C C . SER A 1 320 ? 19.690 -9.420 3.672 1.00 47.91 320 SER A C 1
ATOM 2466 O O . SER A 1 320 ? 20.296 -8.506 4.215 1.00 47.91 320 SER A O 1
ATOM 2468 N N . VAL A 1 321 ? 18.948 -9.229 2.575 1.00 44.84 321 VAL A N 1
ATOM 2469 C CA . VAL A 1 321 ? 18.621 -7.900 2.018 1.00 44.84 321 VAL A CA 1
ATOM 2470 C C . VAL A 1 321 ? 17.394 -7.298 2.718 1.00 44.84 321 VAL A C 1
ATOM 2472 O O . VAL A 1 321 ? 17.190 -6.089 2.670 1.00 44.84 321 VAL A O 1
ATOM 2475 N N . LEU A 1 322 ? 16.568 -8.138 3.351 1.00 40.78 322 LEU A N 1
ATOM 2476 C CA . LEU A 1 322 ? 15.344 -7.769 4.070 1.00 40.78 322 LEU A CA 1
ATOM 2477 C C . LEU A 1 322 ? 15.477 -7.846 5.607 1.00 40.78 322 LEU A C 1
ATOM 2479 O O . LEU A 1 322 ? 14.459 -7.717 6.285 1.00 40.78 322 LEU A O 1
ATOM 2483 N N . ALA A 1 323 ? 16.669 -8.112 6.148 1.00 39.81 323 ALA A N 1
ATOM 2484 C CA . ALA A 1 323 ? 16.976 -8.160 7.584 1.00 39.81 323 ALA A CA 1
ATOM 2485 C C . ALA A 1 323 ? 18.093 -7.173 7.925 1.00 39.81 323 ALA A C 1
ATOM 2487 O O . ALA A 1 323 ? 18.127 -6.743 9.099 1.00 39.81 323 ALA A O 1
#

Sequence (323 aa):
MIPRNREALSQLLARTFPHSREIDGATLDAFVDGLLAAETRARESAVAAAVQEQDHGHQLFLMRATHARRTPITSVFTGITHSVRVRLPDSEPAEIETPVGVVLPSDHLLSTVAAVREHFADRITGPLARVELITAGRGSTNRFSPMSLYFGYESEEAQQPSFVIYEPGDALGKPGALYFGATVDTVIEERAGYKPTSLSSPDHWYNGGVRMAEGGCDPKTLYMRASVERGGEPHFRLHAEYEVIHDPSGVSPIGDLVEAAMRMLAVEQGTGADHNLVEKLVAEAGLLVLPWVERPDSPPEHQQPPLREGKFEPSRDFDSVLA